Protein AF-A0A843GHN7-F1 (afdb_monomer)

Solvent-accessible surface area (backbone atoms only — not comparable to full-atom values): 12010 Å² total; per-residue (Å²): 126,69,76,67,62,52,58,60,50,52,50,50,56,55,48,42,58,55,47,50,51,49,44,50,30,51,51,24,40,49,37,49,59,50,40,34,52,56,44,19,70,74,68,78,46,82,71,65,66,88,47,72,68,47,43,54,51,50,52,50,34,40,50,20,48,19,50,47,21,38,49,50,21,54,49,35,37,54,43,19,52,62,68,41,63,80,36,68,49,30,48,51,25,52,51,50,43,53,56,49,31,59,76,47,76,68,53,80,87,64,82,72,54,71,64,64,52,45,58,54,47,55,61,50,45,56,54,51,50,53,49,42,53,52,29,45,55,50,19,51,53,49,46,66,72,67,67,44,74,42,60,49,54,20,50,53,50,32,41,53,50,23,48,53,54,12,52,56,47,10,52,53,42,30,48,43,48,37,56,51,43,27,56,50,38,53,54,50,49,52,52,50,53,52,51,50,51,50,52,50,53,50,53,52,51,54,51,51,52,54,50,52,53,51,52,51,52,53,50,52,52,51,55,52,56,51,56,56,60,77,75,106

Sequence (232 aa):
MIYNKERGKKTREFISNTKNAIAVFILSAIAMFLVPLLGSYATGTSQFPTTVAEWILYFTCAIAVSICSLMIYLALHNQGKLNVKDEEEYLRAKELHLKNFERMNGKELIPVDPFKWEKKQKTMKGIFQTLGIFFGLLGFGLGVLCWNNSQFISSTFSIVLSIGFGLVHMGDVERMFTEGWLEWEMYVDKKLNEEEKRKQAEIELLKQESVNNTLNAKKLENDINNSIKEVN

Secondary structure (DSSP, 8-state):
-THHHHHHHHHHHHHHHHHHHHHHHHHHHHHHHHHHHHHHHHHSS--S--SHHHHHHHHHHHHHHHHHHHHHHHHHHHHHHHHHTT-HHHHHHHHHHHHHHHHTTT----SS-HHHHHHHHHHHHHHHHHHHHHHHHHHHHHHHHT--HHHHHHHHHHHHHHHHHHHHHHHHHHHIIIIIHHHHHHHHHHHHHHHHHHHHHHHHHHHHHHHHHHHHHHHHHHHHHHHHHHH-

Radius of gyration: 32.44 Å; Cα contacts (8 Å, |Δi|>4): 158; chains: 1; bounding box: 71×31×112 Å

Mean predicted aligned error: 11.48 Å

pLDDT: mean 75.55, std 13.32, range [32.16, 92.88]

Structure (mmCIF, N/CA/C/O backbone):
data_AF-A0A843GHN7-F1
#
_entry.id   AF-A0A843GHN7-F1
#
loop_
_atom_site.group_PDB
_atom_site.id
_atom_site.type_symbol
_atom_site.label_atom_id
_atom_site.label_alt_id
_atom_site.label_comp_id
_atom_site.label_asym_id
_atom_site.label_entity_id
_atom_site.label_seq_id
_atom_site.pdbx_PDB_ins_code
_atom_site.Cartn_x
_atom_site.Cartn_y
_atom_site.Cartn_z
_atom_site.occupancy
_atom_site.B_iso_or_equiv
_atom_site.auth_seq_id
_atom_site.auth_comp_id
_atom_site.auth_asym_id
_atom_site.auth_atom_id
_atom_site.pdbx_PDB_model_num
ATOM 1 N N . MET A 1 1 ? -2.469 -8.170 27.675 1.00 37.66 1 MET A N 1
ATOM 2 C CA . MET A 1 1 ? -1.448 -8.839 26.826 1.00 37.66 1 MET A CA 1
ATOM 3 C C . MET A 1 1 ? -1.848 -9.042 25.354 1.00 37.66 1 MET A C 1
ATOM 5 O O . MET A 1 1 ? -0.977 -9.356 24.557 1.00 37.66 1 MET A O 1
ATOM 9 N N . ILE A 1 2 ? -3.108 -8.816 24.949 1.00 37.72 2 ILE A N 1
ATOM 10 C CA . ILE A 1 2 ? -3.565 -8.975 23.547 1.00 37.72 2 ILE A CA 1
ATOM 11 C C . ILE A 1 2 ? -3.102 -7.806 22.644 1.00 37.72 2 ILE A C 1
ATOM 13 O O . ILE A 1 2 ? -2.785 -8.005 21.476 1.00 37.72 2 ILE A O 1
ATOM 17 N N . TYR A 1 3 ? -2.908 -6.617 23.224 1.00 34.06 3 TYR A N 1
ATOM 18 C CA . TYR A 1 3 ? -2.532 -5.383 22.513 1.00 34.06 3 TYR A CA 1
ATOM 19 C C . TYR A 1 3 ? -1.139 -5.398 21.845 1.00 34.06 3 TYR A C 1
ATOM 21 O O . TYR A 1 3 ? -0.893 -4.653 20.899 1.00 34.06 3 TYR A O 1
ATOM 29 N N . ASN A 1 4 ? -0.214 -6.253 22.303 1.00 34.72 4 ASN A N 1
ATOM 30 C CA . ASN A 1 4 ? 1.127 -6.361 21.706 1.00 34.72 4 ASN A CA 1
ATOM 31 C C . ASN A 1 4 ? 1.180 -7.326 20.511 1.00 34.72 4 ASN A C 1
ATOM 33 O O . ASN A 1 4 ? 2.097 -7.240 19.696 1.00 34.72 4 ASN A O 1
ATOM 37 N N . LYS A 1 5 ? 0.184 -8.211 20.360 1.00 36.03 5 LYS A N 1
ATOM 38 C CA . LYS A 1 5 ? 0.122 -9.172 19.248 1.00 36.03 5 LYS A CA 1
ATOM 39 C C . LYS A 1 5 ? -0.381 -8.517 17.950 1.00 36.03 5 LYS A C 1
ATOM 41 O O . LYS A 1 5 ? -0.011 -8.954 16.865 1.00 36.03 5 LYS A O 1
ATOM 46 N N . GLU A 1 6 ? -1.143 -7.425 18.053 1.00 42.22 6 GLU A N 1
ATOM 47 C CA . GLU A 1 6 ? -1.715 -6.700 16.904 1.00 42.22 6 GLU A CA 1
ATOM 48 C C . GLU A 1 6 ? -0.774 -5.643 16.303 1.00 42.22 6 GLU A C 1
ATOM 50 O O . GLU A 1 6 ? -0.751 -5.474 15.081 1.00 42.22 6 GLU A O 1
ATOM 55 N N . ARG A 1 7 ? 0.119 -5.022 17.096 1.00 37.31 7 ARG A N 1
ATOM 56 C CA . ARG A 1 7 ? 1.208 -4.183 16.541 1.00 37.31 7 ARG A CA 1
ATOM 57 C C . ARG A 1 7 ? 2.125 -4.965 15.593 1.00 37.31 7 ARG A C 1
ATOM 59 O O . ARG A 1 7 ? 2.638 -4.386 14.641 1.00 37.31 7 ARG A O 1
ATOM 66 N N . GLY A 1 8 ? 2.294 -6.270 15.824 1.00 32.16 8 GLY A N 1
ATOM 67 C CA . GLY A 1 8 ? 3.072 -7.161 14.958 1.00 32.16 8 GLY A CA 1
ATOM 68 C C . GLY A 1 8 ? 2.394 -7.514 13.627 1.00 32.16 8 GLY A C 1
ATOM 69 O O . GLY A 1 8 ? 3.085 -7.889 12.683 1.00 32.16 8 GLY A O 1
ATOM 70 N N . LYS A 1 9 ? 1.063 -7.378 13.515 1.00 40.16 9 LYS A N 1
ATOM 71 C CA . LYS A 1 9 ? 0.342 -7.497 12.231 1.00 40.16 9 LYS A CA 1
ATOM 72 C C . LYS A 1 9 ? 0.432 -6.200 11.418 1.00 40.16 9 LYS A C 1
ATOM 74 O O . LYS A 1 9 ? 0.706 -6.255 10.224 1.00 40.16 9 LYS A O 1
ATOM 79 N N . LYS A 1 10 ? 0.350 -5.047 12.094 1.00 40.25 10 LYS A N 1
ATOM 80 C CA . LYS A 1 10 ? 0.468 -3.687 11.528 1.00 40.25 10 LYS A CA 1
ATOM 81 C C . LYS A 1 10 ? 1.799 -3.447 10.795 1.00 40.25 10 LYS A C 1
ATOM 83 O O . LYS A 1 10 ? 1.835 -2.775 9.769 1.00 40.25 10 LYS A O 1
ATOM 88 N N . THR A 1 11 ? 2.899 -4.038 11.268 1.00 38.12 11 THR A N 1
ATOM 89 C CA . THR A 1 11 ? 4.177 -4.042 10.538 1.00 38.12 11 THR A CA 1
ATOM 90 C C . T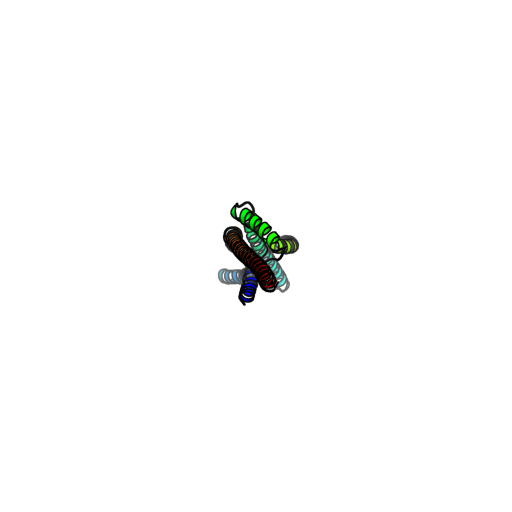HR A 1 11 ? 4.213 -5.055 9.397 1.00 38.12 11 THR A C 1
ATOM 92 O O . THR A 1 11 ? 4.870 -4.776 8.404 1.00 38.12 11 THR A O 1
ATOM 95 N N . ARG A 1 12 ? 3.506 -6.192 9.465 1.00 38.53 12 ARG A N 1
ATOM 96 C CA . ARG A 1 12 ? 3.536 -7.226 8.410 1.00 38.53 12 ARG A CA 1
ATOM 97 C C . ARG A 1 12 ? 2.863 -6.792 7.107 1.00 38.53 12 ARG A C 1
ATOM 99 O O . ARG A 1 12 ? 3.447 -7.035 6.057 1.00 38.53 12 ARG A O 1
ATOM 106 N N . GLU A 1 13 ? 1.716 -6.117 7.154 1.00 45.47 13 GLU A N 1
ATOM 107 C CA . GLU A 1 13 ? 1.035 -5.602 5.947 1.00 45.47 13 GLU A CA 1
ATOM 108 C C . GLU A 1 13 ? 1.753 -4.383 5.341 1.00 45.47 13 GLU A C 1
ATOM 110 O O . GLU A 1 13 ? 1.931 -4.292 4.130 1.00 45.47 13 GLU A O 1
ATOM 115 N N . PHE A 1 14 ? 2.289 -3.480 6.170 1.00 41.22 14 PHE A N 1
ATOM 116 C CA . PHE A 1 14 ? 3.105 -2.350 5.699 1.00 41.22 14 PHE A CA 1
ATOM 117 C C . PHE A 1 14 ? 4.431 -2.803 5.065 1.00 41.22 14 PHE A C 1
ATOM 119 O O . PHE A 1 14 ? 4.865 -2.291 4.027 1.00 41.22 14 PHE A O 1
ATOM 126 N N . ILE A 1 15 ? 5.065 -3.800 5.682 1.00 46.56 15 ILE A N 1
ATOM 127 C CA . ILE A 1 15 ? 6.216 -4.477 5.103 1.00 46.56 15 ILE A CA 1
ATOM 128 C C . ILE A 1 15 ? 5.790 -5.198 3.814 1.00 46.56 15 ILE A C 1
ATOM 130 O O . ILE A 1 15 ? 6.577 -5.197 2.883 1.00 46.56 15 ILE A O 1
ATOM 134 N N . SER A 1 16 ? 4.570 -5.738 3.706 1.00 56.56 16 SER A N 1
ATOM 135 C CA . SER A 1 16 ? 4.057 -6.382 2.485 1.00 56.56 16 SER A CA 1
ATOM 136 C C . SER A 1 16 ? 3.963 -5.408 1.308 1.00 56.56 16 SER A C 1
ATOM 138 O O . SER A 1 16 ? 4.595 -5.649 0.289 1.00 56.56 16 SER A O 1
ATOM 140 N N . ASN A 1 17 ? 3.314 -4.248 1.447 1.00 58.78 17 ASN A N 1
ATOM 141 C CA . ASN A 1 17 ? 3.168 -3.310 0.318 1.00 58.78 17 ASN A CA 1
ATOM 142 C C . ASN A 1 17 ? 4.501 -2.697 -0.131 1.00 58.78 17 ASN A C 1
ATOM 144 O O . ASN A 1 17 ? 4.746 -2.540 -1.327 1.00 58.78 17 ASN A O 1
ATOM 148 N N . THR A 1 18 ? 5.397 -2.414 0.819 1.00 65.12 18 THR A N 1
ATOM 149 C CA . THR A 1 18 ? 6.757 -1.951 0.504 1.00 65.12 18 THR A CA 1
ATOM 150 C C . THR A 1 18 ? 7.587 -3.080 -0.116 1.00 65.12 18 THR A C 1
ATOM 152 O O . THR A 1 18 ? 8.311 -2.840 -1.076 1.00 65.12 18 THR A O 1
ATOM 155 N N . LYS A 1 19 ? 7.444 -4.325 0.365 1.00 71.38 19 LYS A N 1
ATOM 156 C CA . LYS A 1 19 ? 8.071 -5.513 -0.236 1.00 71.38 19 LYS A CA 1
ATOM 157 C C . LYS A 1 19 ? 7.56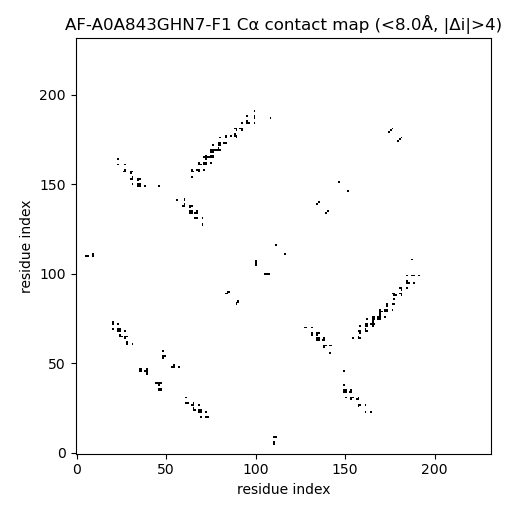2 -5.777 -1.644 1.00 71.38 19 LYS A C 1
ATOM 159 O O . LYS A 1 19 ? 8.378 -6.124 -2.478 1.00 71.38 19 LYS A O 1
ATOM 164 N N . ASN A 1 20 ? 6.273 -5.594 -1.915 1.00 72.88 20 ASN A N 1
ATOM 165 C CA . ASN A 1 20 ? 5.679 -5.837 -3.229 1.00 72.88 20 ASN A CA 1
ATOM 166 C C . ASN A 1 20 ? 6.151 -4.782 -4.234 1.00 72.88 20 ASN A C 1
ATOM 168 O O . ASN A 1 20 ? 6.589 -5.131 -5.322 1.00 72.88 20 ASN A O 1
ATOM 172 N N . ALA A 1 21 ? 6.196 -3.508 -3.831 1.00 72.25 21 ALA A N 1
ATOM 173 C CA . ALA A 1 21 ? 6.798 -2.442 -4.630 1.00 72.25 21 ALA A CA 1
ATOM 174 C C . ALA A 1 21 ? 8.295 -2.694 -4.910 1.00 72.25 21 ALA A C 1
ATOM 176 O O . ALA A 1 21 ? 8.747 -2.585 -6.049 1.00 72.25 21 ALA A O 1
ATOM 177 N N . ILE A 1 22 ? 9.063 -3.085 -3.886 1.00 79.06 22 ILE A N 1
ATOM 178 C CA . ILE A 1 22 ? 10.479 -3.456 -4.033 1.00 79.06 22 ILE A CA 1
ATOM 179 C C . ILE A 1 22 ? 10.628 -4.696 -4.924 1.00 79.06 22 ILE A C 1
ATOM 181 O O . ILE A 1 22 ? 11.522 -4.734 -5.761 1.00 79.06 22 ILE A O 1
ATOM 185 N N . ALA A 1 23 ? 9.753 -5.692 -4.787 1.00 77.94 23 ALA A N 1
ATOM 186 C CA . ALA A 1 23 ? 9.772 -6.907 -5.589 1.00 77.94 23 ALA A CA 1
ATOM 187 C C . ALA A 1 23 ? 9.485 -6.601 -7.058 1.00 77.94 23 ALA A C 1
ATOM 189 O O . ALA A 1 23 ? 10.223 -7.078 -7.908 1.00 77.94 23 ALA A O 1
ATOM 190 N N . VAL A 1 24 ? 8.493 -5.759 -7.363 1.00 79.19 24 VAL A N 1
ATOM 191 C CA . VAL A 1 24 ? 8.212 -5.308 -8.736 1.00 79.19 24 VAL A CA 1
ATOM 192 C C . VAL A 1 24 ? 9.409 -4.557 -9.312 1.00 79.19 24 VAL A C 1
ATOM 194 O O . VAL A 1 24 ? 9.794 -4.821 -10.448 1.00 79.19 24 VAL A O 1
ATOM 197 N N . PHE A 1 25 ? 10.055 -3.685 -8.533 1.00 80.06 25 PHE A N 1
ATOM 198 C CA . PHE A 1 25 ? 11.265 -2.990 -8.974 1.00 80.06 25 PHE A CA 1
ATOM 199 C C . PHE A 1 25 ? 12.422 -3.962 -9.259 1.00 80.06 25 PHE A C 1
ATOM 201 O O . PHE A 1 25 ? 13.035 -3.895 -10.321 1.00 80.06 25 PHE A O 1
ATOM 208 N N . ILE A 1 26 ? 12.695 -4.899 -8.345 1.00 82.69 26 ILE A N 1
ATOM 209 C CA . ILE A 1 26 ? 13.757 -5.903 -8.500 1.00 82.69 26 ILE A CA 1
ATOM 210 C C . ILE A 1 26 ? 13.456 -6.835 -9.678 1.00 82.69 26 ILE A C 1
ATOM 212 O O . ILE A 1 26 ? 14.344 -7.093 -10.481 1.00 82.69 26 ILE A O 1
ATOM 216 N N . LEU A 1 27 ? 12.219 -7.313 -9.819 1.00 82.88 27 LEU A N 1
ATOM 217 C CA . LEU A 1 27 ? 11.794 -8.168 -10.931 1.00 82.88 27 LEU A CA 1
ATOM 218 C C . LEU A 1 27 ? 11.902 -7.438 -12.270 1.00 82.88 27 LEU A C 1
ATOM 220 O O . LEU A 1 27 ? 12.377 -8.023 -13.238 1.00 82.88 27 LEU A O 1
ATOM 224 N N . SER A 1 28 ? 11.529 -6.157 -12.310 1.00 79.31 28 SER A N 1
ATOM 225 C CA . SER A 1 28 ? 11.685 -5.306 -13.494 1.00 79.31 28 SER A CA 1
ATOM 226 C C . SER A 1 28 ? 13.156 -5.135 -13.864 1.00 79.31 28 SER A C 1
ATOM 228 O O . SER A 1 28 ? 13.519 -5.303 -15.027 1.00 79.31 28 SER A O 1
ATOM 230 N N . ALA A 1 29 ? 14.018 -4.876 -12.876 1.00 81.19 29 ALA A N 1
ATOM 231 C CA . ALA A 1 29 ? 15.454 -4.770 -13.090 1.00 81.19 29 ALA A CA 1
ATOM 232 C C . ALA A 1 29 ? 16.030 -6.099 -13.604 1.00 81.19 29 ALA A C 1
ATOM 234 O O . ALA A 1 29 ? 16.706 -6.119 -14.627 1.00 81.19 29 ALA A O 1
ATOM 235 N N . ILE A 1 30 ? 15.701 -7.223 -12.960 1.00 83.19 30 ILE A N 1
ATOM 236 C CA . ILE A 1 30 ? 16.133 -8.565 -13.374 1.00 83.19 30 ILE A CA 1
ATOM 237 C C . ILE A 1 30 ? 15.679 -8.874 -14.806 1.00 83.19 30 ILE A C 1
ATOM 239 O O . ILE A 1 30 ? 16.486 -9.351 -15.603 1.00 83.19 30 ILE A O 1
ATOM 243 N N . ALA A 1 31 ? 14.426 -8.575 -15.160 1.00 78.88 31 ALA A N 1
ATOM 244 C CA . ALA A 1 31 ? 13.904 -8.784 -16.509 1.00 78.88 31 ALA A CA 1
ATOM 245 C C . ALA A 1 31 ? 14.705 -8.000 -17.561 1.00 78.88 31 ALA A C 1
ATOM 247 O O . ALA A 1 31 ? 15.013 -8.540 -18.623 1.00 78.88 31 ALA A O 1
ATOM 248 N N . MET A 1 32 ? 15.115 -6.769 -17.240 1.00 78.31 32 MET A N 1
ATOM 249 C CA . MET A 1 32 ? 15.937 -5.944 -18.128 1.00 78.31 32 MET A CA 1
ATOM 250 C C . MET A 1 32 ? 17.336 -6.522 -18.373 1.00 78.31 32 MET A C 1
ATOM 252 O O . MET A 1 32 ? 17.862 -6.327 -19.466 1.00 78.31 32 MET A O 1
ATOM 256 N N . PHE A 1 33 ? 17.920 -7.254 -17.415 1.00 79.19 33 PHE A N 1
ATOM 257 C CA . PHE A 1 33 ? 19.230 -7.906 -17.577 1.00 79.19 33 PHE A CA 1
ATOM 258 C C . PHE A 1 33 ? 19.144 -9.314 -18.186 1.00 79.19 33 PHE A C 1
ATOM 260 O O . PHE A 1 33 ? 20.011 -9.697 -18.970 1.00 79.19 33 PHE A O 1
ATOM 267 N N . LEU A 1 34 ? 18.112 -10.097 -17.851 1.00 77.88 34 LEU A N 1
ATOM 268 C CA . LEU A 1 34 ? 17.993 -11.496 -18.282 1.00 77.88 34 LEU A CA 1
ATOM 269 C C . LEU A 1 34 ? 17.484 -11.658 -19.716 1.00 77.88 34 LEU A C 1
ATOM 271 O O . LEU A 1 34 ? 17.931 -12.556 -20.428 1.00 77.88 34 LEU A O 1
ATOM 275 N N . VAL A 1 35 ? 16.553 -10.815 -20.160 1.00 72.81 35 VAL A N 1
ATOM 276 C CA . VAL A 1 35 ? 15.946 -10.967 -21.491 1.00 72.81 35 VAL A CA 1
ATOM 277 C C . VAL A 1 35 ? 16.949 -10.676 -22.628 1.00 72.81 35 VAL A C 1
ATOM 279 O O . VAL A 1 35 ? 16.992 -11.466 -23.573 1.00 72.81 35 VAL A O 1
ATOM 282 N N . PRO A 1 36 ? 17.847 -9.670 -22.542 1.00 70.81 36 PRO A N 1
ATOM 283 C CA . PRO A 1 36 ? 18.948 -9.496 -23.504 1.00 70.81 36 PRO A CA 1
ATOM 284 C C . PRO A 1 36 ? 19.954 -10.648 -23.535 1.00 70.81 36 PRO A C 1
ATOM 286 O O . PRO A 1 36 ? 20.537 -10.944 -24.581 1.00 70.81 36 PRO A O 1
ATOM 289 N N . LEU A 1 37 ? 20.119 -11.341 -22.407 1.00 72.50 37 LEU A N 1
ATOM 290 C CA . LEU A 1 37 ? 20.919 -12.560 -22.300 1.00 72.50 37 LEU A CA 1
ATOM 291 C C . LEU A 1 37 ? 20.324 -13.668 -23.182 1.00 72.50 37 LEU A C 1
ATOM 293 O O . LEU A 1 37 ? 21.038 -14.243 -23.999 1.00 72.50 37 LEU A O 1
ATOM 297 N N . LEU A 1 38 ? 19.009 -13.898 -23.098 1.00 70.94 38 LEU A N 1
ATOM 298 C CA . LEU A 1 38 ? 18.293 -14.863 -23.946 1.00 70.94 38 LEU A CA 1
ATOM 299 C C . LEU A 1 38 ? 18.332 -14.477 -25.434 1.00 70.94 38 LEU A C 1
ATOM 301 O O . LEU A 1 38 ? 18.533 -15.340 -26.287 1.00 70.94 38 LEU A O 1
ATOM 305 N N . GLY A 1 39 ? 18.201 -13.183 -25.745 1.00 64.88 39 GLY A N 1
ATOM 306 C CA . GLY A 1 39 ? 18.329 -12.668 -27.111 1.00 64.88 39 GLY A CA 1
ATOM 307 C C . GLY A 1 39 ? 19.719 -12.902 -27.713 1.00 64.88 39 GLY A C 1
ATOM 308 O O . GLY A 1 39 ? 19.825 -13.293 -28.874 1.00 64.88 39 GLY A O 1
ATOM 309 N N . SER A 1 40 ? 20.776 -12.753 -26.909 1.00 68.38 40 SER A N 1
ATOM 310 C CA . SER A 1 40 ? 22.164 -12.991 -27.336 1.00 68.38 40 SER A CA 1
ATOM 311 C C . SER A 1 40 ? 22.429 -14.459 -27.696 1.00 68.38 40 SER A C 1
ATOM 313 O O . SER A 1 40 ? 23.142 -14.733 -28.660 1.00 68.38 40 SER A O 1
ATOM 315 N N . TYR A 1 41 ? 21.816 -15.411 -26.979 1.00 67.69 41 TYR A N 1
ATOM 316 C CA . TYR A 1 41 ? 21.879 -16.835 -27.343 1.00 67.69 41 TYR A CA 1
ATOM 317 C C . TYR A 1 41 ? 21.167 -17.129 -28.670 1.00 67.69 41 TYR A C 1
ATOM 319 O O . TYR A 1 41 ? 21.634 -17.968 -29.437 1.00 67.69 41 TYR A O 1
ATOM 327 N N . ALA A 1 42 ? 20.056 -16.444 -28.953 1.00 66.62 42 ALA A N 1
ATOM 328 C CA . ALA A 1 42 ? 19.263 -16.671 -30.159 1.00 66.62 42 ALA A CA 1
ATOM 329 C C . ALA A 1 42 ? 19.894 -16.066 -31.427 1.00 66.62 42 ALA A C 1
ATOM 331 O O . ALA A 1 42 ? 19.757 -16.644 -32.503 1.00 66.62 42 ALA A O 1
ATOM 332 N N . THR A 1 43 ? 20.578 -14.919 -31.323 1.00 68.19 43 THR A N 1
ATOM 333 C CA . THR A 1 43 ? 21.161 -14.225 -32.489 1.00 68.19 43 THR A CA 1
ATOM 334 C C . THR A 1 43 ? 22.640 -14.526 -32.728 1.00 68.19 43 THR A C 1
ATOM 336 O O . THR A 1 43 ? 23.172 -14.122 -33.758 1.00 68.19 43 THR A O 1
ATOM 339 N N . GLY A 1 44 ? 23.326 -15.204 -31.799 1.00 64.31 44 GLY A N 1
ATOM 340 C CA . GLY A 1 44 ? 24.759 -15.526 -31.908 1.00 64.31 44 GLY A CA 1
ATOM 341 C C . GLY A 1 44 ? 25.694 -14.311 -31.817 1.00 64.31 44 GLY A C 1
ATOM 342 O O . GLY A 1 44 ? 26.911 -14.449 -31.910 1.00 64.31 44 GLY A O 1
ATOM 343 N N . THR A 1 45 ? 25.135 -13.120 -31.612 1.00 70.19 45 THR A N 1
ATOM 344 C CA . THR A 1 45 ? 25.838 -11.852 -31.423 1.00 70.19 45 THR A CA 1
ATOM 345 C C . THR A 1 45 ? 25.593 -11.359 -30.004 1.00 70.19 45 THR A C 1
ATOM 347 O O . THR A 1 45 ? 24.462 -11.384 -29.516 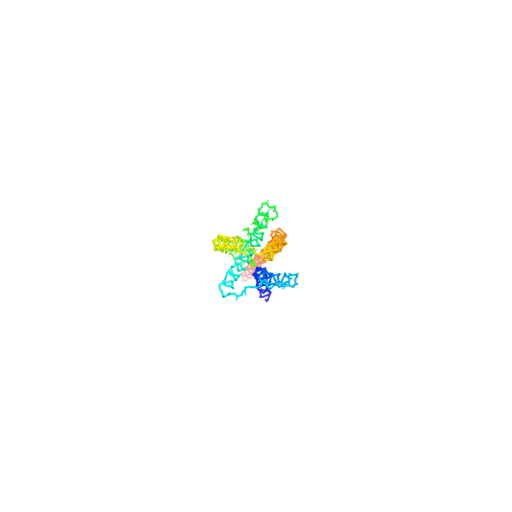1.00 70.19 45 THR A O 1
ATOM 350 N N . SER A 1 46 ? 26.655 -10.917 -29.320 1.00 66.62 46 SER A N 1
ATOM 351 C CA . SER A 1 46 ? 26.518 -10.332 -27.985 1.00 66.62 46 SER A CA 1
ATOM 352 C C . SER A 1 46 ? 25.667 -9.071 -28.080 1.00 66.62 46 SER A C 1
ATOM 354 O O . SER A 1 46 ? 26.065 -8.105 -28.727 1.00 66.62 46 SER A O 1
ATOM 356 N N . GLN A 1 47 ? 24.506 -9.074 -27.428 1.00 70.38 47 GLN A N 1
ATOM 357 C CA . GLN A 1 47 ? 23.658 -7.885 -27.323 1.00 70.38 47 GLN A CA 1
ATOM 358 C C . GLN A 1 47 ? 24.020 -7.013 -26.115 1.00 70.38 47 GLN A C 1
ATOM 360 O O . GLN A 1 47 ? 23.290 -6.075 -25.786 1.00 70.38 47 GLN A O 1
ATOM 365 N N . PHE A 1 48 ? 25.134 -7.326 -25.447 1.00 75.56 48 PHE A N 1
ATOM 366 C CA . PHE A 1 48 ? 25.632 -6.546 -24.327 1.00 75.56 48 PHE A CA 1
ATOM 367 C C . PHE A 1 48 ? 26.449 -5.338 -24.779 1.00 75.56 48 PHE A C 1
ATOM 369 O O . PHE A 1 48 ? 27.169 -5.422 -25.777 1.00 75.56 48 PHE A O 1
ATOM 376 N N . PRO A 1 49 ? 26.394 -4.246 -23.997 1.00 79.38 49 PRO A N 1
ATOM 377 C CA . PRO A 1 49 ? 27.304 -3.124 -24.142 1.00 79.38 49 PRO A CA 1
ATOM 378 C C . PRO A 1 49 ? 28.768 -3.575 -24.164 1.00 79.38 49 PRO A C 1
ATOM 380 O O . PRO A 1 49 ? 29.211 -4.359 -23.321 1.00 79.38 49 PRO A O 1
ATOM 383 N N . THR A 1 50 ? 29.529 -3.044 -25.112 1.00 83.75 50 THR A N 1
ATOM 384 C CA . THR A 1 50 ? 30.967 -3.302 -25.255 1.00 83.75 50 THR A CA 1
ATOM 385 C C . THR A 1 50 ? 31.807 -2.157 -24.701 1.00 83.75 50 THR A C 1
ATOM 387 O O . THR A 1 50 ? 32.933 -2.375 -24.255 1.00 83.75 50 THR A O 1
ATOM 390 N N . THR A 1 51 ? 31.251 -0.943 -24.666 1.00 86.31 51 THR A N 1
ATOM 391 C CA . THR A 1 51 ? 31.938 0.254 -24.168 1.00 86.31 51 THR A CA 1
ATOM 392 C C . THR A 1 51 ? 31.372 0.739 -22.832 1.00 86.31 51 THR A C 1
ATOM 394 O O . THR A 1 51 ? 30.214 0.499 -22.492 1.00 86.31 51 THR A O 1
ATOM 397 N N . VAL A 1 52 ? 32.184 1.472 -22.059 1.00 85.69 52 VAL A N 1
ATOM 398 C CA . VAL A 1 52 ? 31.754 2.067 -20.777 1.00 85.69 52 VAL A CA 1
ATOM 399 C C . VAL A 1 52 ? 30.562 3.013 -20.971 1.00 85.69 52 VAL A C 1
ATOM 401 O O . VAL A 1 52 ? 29.638 3.015 -20.162 1.00 85.69 52 VAL A O 1
ATOM 404 N N . ALA A 1 53 ? 30.549 3.782 -22.063 1.00 80.06 53 ALA A N 1
ATOM 405 C CA . ALA A 1 53 ? 29.452 4.693 -22.385 1.00 80.06 53 ALA A CA 1
ATOM 406 C C . ALA A 1 53 ? 28.138 3.941 -22.667 1.00 80.06 53 ALA A C 1
ATOM 408 O O . ALA A 1 53 ? 27.086 4.332 -22.161 1.00 80.06 53 ALA A O 1
ATOM 409 N N . GLU A 1 54 ? 28.199 2.830 -23.406 1.00 77.94 54 GLU A N 1
ATOM 410 C CA . GLU A 1 54 ? 27.035 1.971 -23.654 1.00 77.94 54 GLU A CA 1
ATOM 411 C C . GLU A 1 54 ? 26.518 1.328 -22.362 1.00 77.94 54 GLU A C 1
ATOM 413 O O . GLU A 1 54 ? 25.307 1.233 -22.175 1.00 77.94 54 GLU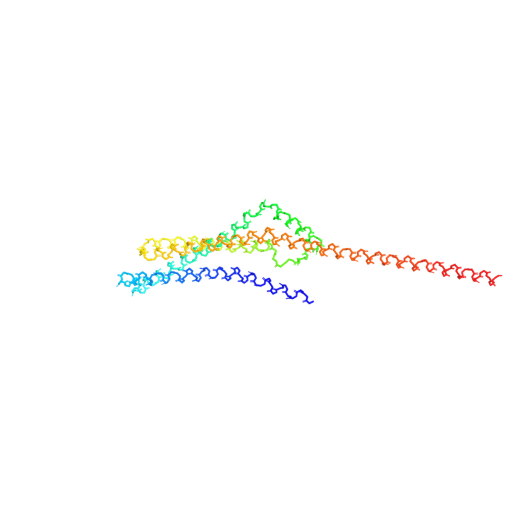 A O 1
ATOM 418 N N . TRP A 1 55 ? 27.406 0.940 -21.438 1.00 84.12 55 TRP A N 1
ATOM 419 C CA . TRP A 1 55 ? 27.000 0.430 -20.124 1.00 84.12 55 TRP A CA 1
ATOM 420 C C . TRP A 1 55 ? 26.247 1.485 -19.316 1.00 84.12 55 TRP A C 1
ATOM 422 O O . TRP A 1 55 ? 25.196 1.186 -18.751 1.00 84.12 55 TRP A O 1
ATOM 432 N N . ILE A 1 56 ? 26.742 2.725 -19.288 1.00 82.00 56 ILE A N 1
ATOM 433 C CA . ILE A 1 56 ? 26.079 3.832 -18.584 1.00 82.00 56 ILE A CA 1
ATOM 434 C C . ILE A 1 56 ? 24.680 4.079 -19.164 1.00 82.00 56 ILE A C 1
ATOM 436 O O . ILE A 1 56 ? 23.712 4.190 -18.407 1.00 82.00 56 ILE A O 1
ATOM 440 N N . LEU A 1 57 ? 24.553 4.119 -20.493 1.00 79.31 57 LEU A N 1
ATOM 441 C CA . LEU A 1 57 ? 23.260 4.276 -21.167 1.00 79.31 57 LEU A CA 1
ATOM 442 C C . LEU A 1 57 ? 22.321 3.105 -20.864 1.00 79.31 57 LEU A C 1
ATOM 444 O O . LEU A 1 57 ? 21.165 3.321 -20.506 1.00 79.31 57 LEU A O 1
ATOM 448 N N . TYR A 1 58 ? 22.830 1.877 -20.922 1.00 80.25 58 TYR A N 1
ATOM 449 C CA . TYR A 1 58 ? 22.064 0.670 -20.638 1.00 80.25 58 TYR A CA 1
ATOM 450 C C . TYR A 1 58 ? 21.518 0.648 -19.203 1.00 80.25 58 TYR A C 1
ATOM 452 O O . TYR A 1 58 ? 20.320 0.435 -19.006 1.00 80.25 58 TYR A O 1
ATOM 460 N N . PHE A 1 59 ? 22.352 0.948 -18.201 1.00 83.12 59 PHE A N 1
ATOM 461 C CA . PHE A 1 59 ? 21.906 1.063 -16.810 1.00 83.12 59 PHE A CA 1
ATOM 462 C C . PHE A 1 59 ? 20.879 2.179 -16.629 1.00 83.12 59 PHE A C 1
ATOM 464 O O . PHE A 1 59 ? 19.881 1.987 -15.936 1.00 83.12 59 PHE A O 1
ATOM 471 N N . THR A 1 60 ? 21.090 3.328 -17.273 1.00 81.44 60 THR A N 1
ATOM 472 C CA . THR A 1 60 ? 20.163 4.464 -17.189 1.00 81.44 60 THR A CA 1
ATOM 473 C C . THR A 1 60 ? 18.790 4.092 -17.751 1.00 81.44 60 THR A C 1
ATOM 475 O O . THR A 1 60 ? 17.778 4.328 -17.090 1.00 81.44 60 THR A O 1
ATOM 478 N N . CYS A 1 61 ? 18.742 3.433 -18.913 1.00 78.88 61 CYS A N 1
ATOM 479 C CA . CYS A 1 61 ? 17.502 2.931 -19.505 1.00 78.88 61 CYS A CA 1
ATOM 480 C C . CYS A 1 61 ? 16.836 1.861 -18.626 1.00 78.88 61 CYS A C 1
ATOM 482 O O . CYS A 1 61 ? 15.635 1.938 -18.378 1.00 78.88 61 CYS A O 1
ATOM 484 N N . ALA A 1 62 ? 17.596 0.897 -18.095 1.00 80.81 62 ALA A N 1
ATOM 485 C CA . ALA A 1 62 ? 17.061 -0.150 -17.223 1.00 80.81 62 ALA A CA 1
ATOM 486 C C . ALA A 1 62 ? 16.455 0.416 -15.928 1.00 80.81 62 ALA A C 1
ATOM 488 O O . ALA A 1 62 ? 15.368 0.001 -15.515 1.00 80.81 62 ALA A O 1
ATOM 489 N N . ILE A 1 63 ? 17.122 1.393 -15.309 1.00 83.06 63 ILE A N 1
ATOM 490 C CA . ILE A 1 63 ? 16.615 2.099 -14.127 1.00 83.06 63 ILE A CA 1
ATOM 491 C C . ILE A 1 63 ? 15.350 2.875 -14.484 1.00 83.06 63 ILE A C 1
ATOM 493 O O . ILE A 1 63 ? 14.355 2.764 -13.771 1.00 83.06 63 ILE A O 1
ATOM 497 N N . ALA A 1 64 ? 15.355 3.616 -15.593 1.00 82.06 64 ALA A N 1
ATOM 498 C CA . ALA A 1 64 ? 14.202 4.404 -16.006 1.00 82.06 64 ALA A CA 1
ATOM 499 C C . ALA A 1 64 ? 12.970 3.523 -16.266 1.00 82.06 64 ALA A C 1
ATOM 501 O O . ALA A 1 64 ? 11.907 3.789 -15.709 1.00 82.06 64 ALA A O 1
ATOM 502 N N . VAL A 1 65 ? 13.126 2.423 -17.012 1.00 82.19 65 VAL A N 1
ATOM 503 C CA . VAL A 1 65 ? 12.049 1.448 -17.252 1.00 82.19 65 VAL A CA 1
ATOM 504 C C . VAL A 1 65 ? 11.563 0.833 -15.941 1.00 82.19 65 VAL A C 1
ATOM 506 O O . VAL A 1 65 ? 10.360 0.753 -15.720 1.00 82.19 65 VAL A O 1
ATOM 509 N N . SER A 1 66 ? 12.467 0.461 -15.032 1.00 83.56 66 SER A N 1
ATOM 510 C CA . SER A 1 66 ? 12.090 -0.109 -13.729 1.00 83.56 66 SER A CA 1
ATOM 511 C C . SER A 1 66 ? 11.311 0.884 -12.860 1.00 83.56 66 SER A C 1
ATOM 513 O O . SER A 1 66 ? 10.373 0.498 -12.162 1.00 83.56 66 SER A O 1
ATOM 515 N N . ILE A 1 67 ? 11.659 2.172 -12.918 1.00 82.12 67 ILE A N 1
ATOM 516 C CA . ILE A 1 67 ? 10.921 3.237 -12.232 1.00 82.12 67 ILE A CA 1
ATOM 517 C C . ILE A 1 67 ? 9.548 3.441 -12.877 1.00 82.12 67 ILE A C 1
ATOM 519 O O . ILE A 1 67 ? 8.557 3.523 -12.154 1.00 82.12 67 ILE A O 1
ATOM 523 N N . CYS A 1 68 ? 9.454 3.461 -14.209 1.00 82.25 68 CYS A N 1
ATOM 524 C CA . CYS A 1 68 ? 8.172 3.530 -14.912 1.00 82.25 68 CYS A CA 1
ATOM 525 C C . CYS A 1 68 ? 7.262 2.347 -14.542 1.00 82.25 68 CYS A C 1
ATOM 527 O O . CYS A 1 68 ? 6.108 2.555 -14.172 1.00 82.25 68 CYS A O 1
ATOM 529 N N . SER A 1 69 ? 7.795 1.127 -14.559 1.00 84.38 69 SER A N 1
ATOM 530 C CA . SER A 1 69 ? 7.128 -0.102 -14.119 1.00 84.38 69 SER A CA 1
ATOM 531 C C . SER A 1 69 ? 6.601 0.004 -12.682 1.00 84.38 69 SER A C 1
ATOM 533 O O . SER A 1 69 ? 5.414 -0.213 -12.426 1.00 84.38 69 SER A O 1
ATOM 535 N N . LEU A 1 70 ? 7.448 0.443 -11.746 1.00 83.69 70 LEU A N 1
ATOM 536 C CA . LEU A 1 70 ? 7.052 0.690 -10.358 1.00 83.69 70 LEU A CA 1
ATOM 537 C C . LEU A 1 70 ? 5.922 1.724 -10.257 1.00 83.69 70 LEU A C 1
ATOM 539 O O . LEU A 1 70 ? 4.999 1.569 -9.459 1.00 83.69 70 LEU A O 1
ATOM 543 N N . MET A 1 71 ? 5.977 2.785 -11.056 1.00 82.56 71 MET A N 1
ATOM 544 C CA . MET A 1 71 ? 4.953 3.823 -11.045 1.00 82.56 71 MET A CA 1
ATOM 545 C C . MET A 1 71 ? 3.615 3.359 -11.594 1.00 82.56 71 MET A C 1
ATOM 547 O O . MET A 1 71 ? 2.590 3.733 -11.031 1.00 82.56 71 MET A O 1
ATOM 551 N N . ILE A 1 72 ? 3.617 2.540 -12.645 1.00 84.81 72 ILE A N 1
ATOM 552 C CA . ILE A 1 72 ? 2.400 1.911 -13.167 1.00 84.81 72 ILE A CA 1
ATOM 553 C C . ILE A 1 72 ? 1.760 1.051 -12.075 1.00 84.81 72 ILE A C 1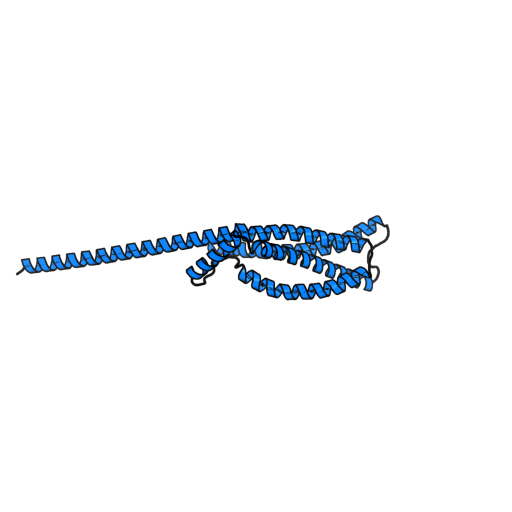
ATOM 555 O O . ILE A 1 72 ? 0.576 1.211 -11.783 1.00 84.81 72 ILE A O 1
ATOM 559 N N . TYR A 1 73 ? 2.556 0.213 -11.407 1.00 83.88 73 TYR A N 1
ATOM 560 C CA . TYR A 1 73 ? 2.091 -0.586 -10.274 1.00 83.88 73 TYR A CA 1
ATOM 561 C C . TYR A 1 73 ? 1.493 0.291 -9.158 1.00 83.88 73 TYR A C 1
ATOM 563 O O . TYR A 1 73 ? 0.378 0.043 -8.700 1.00 83.88 73 TYR A O 1
ATOM 571 N N . LEU A 1 74 ? 2.190 1.357 -8.745 1.00 82.19 74 LEU A N 1
ATOM 572 C CA . LEU A 1 74 ? 1.700 2.276 -7.711 1.00 82.19 74 LEU A CA 1
ATOM 573 C C . LEU A 1 74 ? 0.428 3.018 -8.140 1.00 82.19 74 LEU A C 1
ATOM 575 O O . LEU A 1 74 ? -0.420 3.313 -7.296 1.00 82.19 74 LEU A O 1
ATOM 579 N N . ALA A 1 75 ? 0.290 3.344 -9.426 1.00 83.06 75 ALA A N 1
ATOM 580 C CA . ALA A 1 75 ? -0.907 3.975 -9.964 1.00 83.06 75 ALA A CA 1
ATOM 581 C C . ALA A 1 75 ? -2.110 3.028 -9.874 1.00 83.06 75 ALA A C 1
ATOM 583 O O . ALA A 1 75 ? -3.129 3.427 -9.317 1.00 83.06 75 ALA A O 1
ATOM 584 N N . LEU A 1 76 ? -1.965 1.777 -10.321 1.00 83.88 76 LEU A N 1
ATOM 585 C CA . LEU A 1 76 ? -3.020 0.756 -10.265 1.00 83.88 76 LEU A CA 1
ATOM 586 C C . LEU A 1 76 ? -3.414 0.409 -8.826 1.00 83.88 76 LEU A C 1
ATOM 588 O O . LEU A 1 76 ? -4.590 0.429 -8.478 1.00 83.88 76 LEU A O 1
ATOM 592 N N . HIS A 1 77 ? -2.434 0.218 -7.945 1.00 81.69 77 HIS A N 1
ATOM 593 C CA . HIS A 1 77 ? -2.690 -0.001 -6.523 1.00 81.69 77 HIS A CA 1
ATOM 594 C C . HIS A 1 77 ? -3.500 1.148 -5.891 1.00 81.69 77 HIS A C 1
ATOM 596 O O . HIS A 1 77 ? -4.385 0.926 -5.068 1.00 81.69 77 HIS A O 1
ATOM 602 N N . ASN A 1 78 ? -3.225 2.398 -6.278 1.00 80.62 78 ASN A N 1
ATOM 603 C CA . ASN A 1 78 ? -3.993 3.547 -5.794 1.00 80.62 78 ASN A CA 1
ATOM 604 C C . ASN A 1 78 ? -5.350 3.702 -6.494 1.00 80.62 78 ASN A C 1
ATOM 606 O O . ASN A 1 78 ? -6.252 4.312 -5.919 1.00 80.62 78 ASN A O 1
ATOM 610 N N . GLN A 1 79 ? -5.494 3.174 -7.711 1.00 84.75 79 GLN A N 1
ATOM 611 C CA . GLN A 1 79 ? -6.748 3.169 -8.455 1.00 84.75 79 GLN A CA 1
ATOM 612 C C . GLN A 1 79 ? -7.801 2.303 -7.759 1.00 84.75 79 GLN A C 1
ATOM 614 O O . GLN A 1 79 ? -8.948 2.727 -7.682 1.00 84.75 79 GLN A O 1
ATOM 619 N N . GLY A 1 80 ? -7.411 1.174 -7.158 1.00 82.56 80 GLY A N 1
ATOM 620 C CA . GLY A 1 80 ? -8.343 0.315 -6.410 1.00 82.56 80 GLY A CA 1
ATOM 621 C C . GLY A 1 80 ? -9.080 1.068 -5.304 1.00 82.56 80 GLY A C 1
ATOM 622 O O . GLY A 1 80 ? -10.291 0.964 -5.157 1.00 82.56 80 GLY A O 1
ATOM 623 N N . LYS A 1 81 ? -8.387 1.967 -4.595 1.00 75.25 81 LYS A N 1
ATOM 624 C CA . LYS A 1 81 ? -9.046 2.823 -3.602 1.00 75.25 81 LYS A CA 1
ATOM 625 C C . LYS A 1 81 ? -10.038 3.816 -4.226 1.00 75.25 81 LYS A C 1
ATOM 627 O O . LYS A 1 81 ? -11.060 4.131 -3.624 1.00 75.25 81 LYS A O 1
ATOM 632 N N . LEU A 1 82 ? -9.709 4.372 -5.392 1.00 83.31 82 LEU A N 1
ATOM 633 C CA . LEU A 1 82 ? -10.604 5.306 -6.077 1.00 83.31 82 LEU A CA 1
ATOM 634 C C . LEU A 1 82 ? -11.882 4.610 -6.542 1.00 83.31 82 LEU A C 1
ATOM 636 O O . LEU A 1 82 ? -12.935 5.232 -6.479 1.00 83.31 82 LEU A O 1
ATOM 640 N N . ASN A 1 83 ? -11.788 3.342 -6.941 1.00 86.88 83 ASN A N 1
ATOM 641 C CA . ASN A 1 83 ? -12.937 2.554 -7.368 1.00 86.88 83 ASN A CA 1
ATOM 642 C C . ASN A 1 83 ? -13.942 2.323 -6.231 1.00 86.88 83 ASN A C 1
ATOM 644 O O . ASN A 1 83 ? -15.135 2.512 -6.429 1.00 86.88 83 ASN A O 1
ATOM 648 N N . VAL A 1 84 ? -13.462 2.014 -5.025 1.00 85.25 84 VAL A N 1
ATOM 649 C CA . VAL A 1 84 ? -14.333 1.718 -3.868 1.00 85.25 84 VAL A CA 1
ATOM 650 C C . VAL A 1 84 ? -14.850 2.959 -3.144 1.00 85.25 84 VAL A C 1
ATOM 652 O O . VAL A 1 84 ? -15.642 2.852 -2.214 1.00 85.25 84 VAL A O 1
ATOM 655 N N . LYS A 1 85 ? -14.401 4.160 -3.527 1.00 81.94 85 LYS A N 1
ATOM 656 C CA . LYS A 1 85 ? -14.713 5.403 -2.805 1.00 81.94 85 LYS A CA 1
ATOM 657 C C . LYS A 1 85 ? -16.219 5.672 -2.702 1.00 81.94 85 LYS A C 1
ATOM 659 O O . LYS A 1 85 ? -16.657 6.254 -1.707 1.00 81.94 85 LYS A O 1
ATOM 664 N N . ASP A 1 86 ? -16.964 5.274 -3.726 1.00 84.94 86 ASP A N 1
ATOM 665 C CA . ASP A 1 86 ? -18.399 5.521 -3.851 1.00 84.94 86 ASP A CA 1
ATOM 666 C C . ASP A 1 86 ? -19.239 4.262 -3.543 1.00 84.94 86 ASP A C 1
ATOM 668 O O . ASP A 1 86 ? -20.460 4.289 -3.681 1.00 84.94 86 ASP A O 1
ATOM 672 N N . GLU A 1 87 ? -18.611 3.166 -3.098 1.00 87.81 87 GLU A N 1
ATOM 673 C CA . GLU A 1 87 ? -19.329 1.954 -2.699 1.00 87.81 87 GLU A CA 1
ATOM 674 C C . GLU A 1 87 ? -20.023 2.114 -1.341 1.00 87.81 87 GLU A C 1
ATOM 676 O O . GLU A 1 87 ? -19.484 2.702 -0.398 1.00 87.81 87 GLU A O 1
ATOM 681 N N . GLU A 1 88 ? -21.224 1.538 -1.214 1.00 89.00 88 GLU A N 1
ATOM 682 C CA . GLU A 1 88 ? -22.020 1.630 0.015 1.00 89.00 88 GLU A CA 1
ATOM 683 C C . GLU A 1 88 ? -21.282 1.077 1.238 1.00 89.00 88 GLU A C 1
ATOM 685 O O . GLU A 1 88 ? -21.372 1.654 2.321 1.00 89.00 88 GLU A O 1
ATOM 690 N N . GLU A 1 89 ? -20.546 -0.025 1.084 1.00 83.12 89 GLU A N 1
ATOM 691 C CA . GLU A 1 89 ? -19.801 -0.649 2.182 1.00 83.12 89 GLU A CA 1
ATOM 692 C C . GLU A 1 89 ? -18.693 0.267 2.702 1.00 83.12 89 GLU A C 1
ATOM 694 O O . GLU A 1 89 ? -18.557 0.456 3.913 1.00 83.12 89 GLU A O 1
ATOM 699 N N . TYR A 1 90 ? -17.972 0.920 1.789 1.00 84.00 90 TYR A N 1
ATOM 700 C CA . TYR A 1 90 ? -16.939 1.893 2.123 1.00 84.00 90 TYR A CA 1
ATOM 701 C C . TYR A 1 90 ? -17.524 3.118 2.838 1.00 84.00 90 TYR A C 1
ATOM 703 O O . TYR A 1 90 ? -16.971 3.592 3.836 1.00 84.00 90 TYR A O 1
ATOM 711 N N . LEU A 1 91 ? -18.666 3.627 2.364 1.00 87.50 91 LEU A N 1
ATOM 712 C CA . LEU A 1 91 ? -19.360 4.750 2.997 1.00 87.50 91 LEU A CA 1
ATOM 713 C C . LEU A 1 91 ? -19.858 4.386 4.402 1.00 87.50 91 LEU A C 1
ATOM 715 O O . LEU A 1 91 ? -19.620 5.146 5.342 1.00 87.50 91 LEU A O 1
ATOM 719 N N . ARG A 1 92 ? -20.450 3.199 4.578 1.00 86.81 92 ARG A N 1
ATOM 720 C CA . ARG A 1 92 ? -20.878 2.693 5.894 1.00 86.81 92 ARG A CA 1
ATOM 721 C C . ARG A 1 92 ? -19.697 2.525 6.844 1.00 86.81 92 ARG A C 1
ATOM 723 O O . ARG A 1 92 ? -19.782 2.957 7.991 1.00 86.81 92 ARG A O 1
ATOM 730 N N . ALA A 1 93 ? -18.589 1.949 6.377 1.00 85.75 93 ALA A N 1
ATOM 731 C CA . ALA A 1 93 ? -17.376 1.799 7.178 1.00 85.75 93 ALA A CA 1
ATOM 732 C C . ALA A 1 93 ? -16.842 3.166 7.633 1.00 85.75 93 ALA A C 1
ATOM 734 O O . ALA A 1 93 ? -16.508 3.351 8.803 1.00 85.75 93 ALA A O 1
ATOM 735 N N . LYS A 1 94 ? -16.841 4.157 6.736 1.00 86.06 94 LYS A N 1
ATOM 736 C CA . LYS A 1 94 ? -16.422 5.531 7.034 1.00 86.06 94 LYS A CA 1
ATOM 737 C C . LYS A 1 94 ? -17.323 6.223 8.063 1.00 86.06 94 LYS A C 1
ATOM 739 O O . LYS A 1 94 ? -16.816 6.928 8.935 1.00 86.06 94 LYS A O 1
ATOM 744 N N . GLU A 1 95 ? -18.636 6.049 7.972 1.00 89.06 95 GLU A N 1
ATOM 745 C CA . GLU A 1 95 ? -19.581 6.594 8.955 1.00 89.06 95 GLU A CA 1
ATOM 746 C C . GLU A 1 95 ? -19.394 5.951 10.332 1.00 89.06 95 GLU A C 1
ATOM 748 O O . GLU A 1 95 ? -19.301 6.653 11.344 1.00 89.06 95 GLU A O 1
ATOM 753 N N . LEU A 1 96 ? -19.267 4.621 10.373 1.00 86.00 96 LEU A N 1
ATOM 754 C CA . LEU A 1 96 ? -19.038 3.879 11.610 1.00 86.00 96 LEU A CA 1
ATOM 755 C C . LEU A 1 96 ? -17.706 4.272 12.258 1.00 86.00 96 LEU A C 1
ATOM 757 O O . LEU A 1 96 ? -17.638 4.474 13.469 1.00 86.00 96 LEU A O 1
ATOM 761 N N . HIS A 1 97 ? -16.677 4.466 11.436 1.00 85.69 97 HIS A N 1
ATOM 762 C CA . HIS A 1 97 ? -15.374 4.956 11.854 1.00 85.69 97 HIS A CA 1
ATOM 763 C C . HIS A 1 97 ? -15.463 6.315 12.563 1.00 85.69 97 HIS A C 1
ATOM 765 O O . HIS A 1 97 ? -14.932 6.469 13.664 1.00 85.69 97 HIS A O 1
ATOM 771 N N . LEU A 1 98 ? -16.160 7.291 11.969 1.00 85.38 98 LEU A N 1
ATOM 772 C CA . LEU A 1 98 ? -16.343 8.624 12.558 1.00 85.38 98 LEU A CA 1
ATOM 773 C C . LEU A 1 98 ? -17.076 8.546 13.903 1.00 85.38 98 LEU A C 1
ATOM 775 O O . LEU A 1 98 ? -16.612 9.102 14.899 1.00 85.38 98 LEU A O 1
ATOM 779 N N . LYS A 1 99 ? -18.165 7.776 13.958 1.00 87.00 99 LYS A N 1
ATOM 780 C CA . LYS A 1 99 ? -18.935 7.542 15.185 1.00 87.00 99 LYS A CA 1
ATOM 781 C C . LYS A 1 99 ? -18.083 6.897 16.283 1.00 87.00 99 LYS A C 1
ATOM 783 O O . LYS A 1 99 ? -18.113 7.326 17.437 1.00 87.00 99 LYS A O 1
ATOM 788 N N . ASN A 1 100 ? -17.309 5.869 15.938 1.00 84.81 100 ASN A N 1
ATOM 789 C CA . ASN A 1 100 ? -16.408 5.192 16.867 1.00 84.81 100 ASN A CA 1
ATOM 790 C C . ASN A 1 100 ? -15.298 6.138 17.345 1.00 84.81 100 ASN A C 1
ATOM 792 O O . ASN A 1 100 ? -14.968 6.157 18.530 1.00 84.81 100 ASN A O 1
ATOM 796 N N . PHE A 1 101 ? -14.742 6.956 16.452 1.00 83.44 101 PHE A N 1
ATOM 797 C CA . PHE A 1 101 ? -13.705 7.932 16.778 1.00 83.44 101 PHE A CA 1
ATOM 798 C C . PHE A 1 101 ? -14.187 8.973 17.798 1.00 83.44 101 PHE A C 1
ATOM 800 O O . PHE A 1 101 ? -13.480 9.252 18.771 1.00 83.44 101 PHE A O 1
ATOM 807 N N . GLU A 1 102 ? -15.404 9.492 17.626 1.00 83.31 102 GLU A N 1
ATOM 808 C CA . GLU A 1 102 ? -16.043 10.406 18.579 1.00 83.31 102 GLU A CA 1
ATOM 809 C C . GLU A 1 102 ? -16.273 9.738 19.941 1.00 83.31 102 GLU A C 1
ATOM 811 O O . GLU A 1 102 ? -15.863 10.279 20.969 1.00 83.31 102 GLU A O 1
ATOM 816 N N . ARG A 1 103 ? -16.829 8.517 19.959 1.00 81.69 103 ARG A N 1
ATOM 817 C CA . ARG A 1 103 ? -17.053 7.729 21.191 1.00 81.69 103 ARG A CA 1
ATOM 818 C C . ARG A 1 103 ? -15.773 7.474 21.985 1.00 81.69 103 ARG A C 1
ATOM 820 O O . ARG A 1 103 ? -15.795 7.395 23.211 1.00 81.69 103 ARG A O 1
ATOM 827 N N . MET A 1 104 ? -14.645 7.359 21.295 1.00 79.56 104 MET A N 1
ATOM 828 C CA . MET A 1 104 ? -13.341 7.115 21.907 1.00 79.56 104 MET A CA 1
ATOM 829 C C . MET A 1 104 ? -12.601 8.400 22.308 1.00 79.56 104 MET A C 1
ATOM 831 O O . MET A 1 104 ? -11.430 8.325 22.694 1.00 79.56 104 MET A O 1
ATOM 835 N N . ASN A 1 105 ? -13.239 9.577 22.230 1.00 78.31 105 ASN A N 1
ATOM 836 C CA . ASN A 1 105 ? -12.602 10.884 22.440 1.00 78.31 105 ASN A CA 1
ATOM 837 C C . ASN A 1 105 ? -11.336 11.057 21.579 1.00 78.31 105 ASN A C 1
ATOM 839 O O . ASN A 1 105 ? -10.295 11.519 22.053 1.00 78.31 105 ASN A O 1
ATOM 843 N N . GLY A 1 106 ? -11.394 10.606 20.325 1.00 67.50 106 GLY A N 1
ATOM 844 C CA . GLY A 1 106 ? -10.283 10.684 19.380 1.00 67.50 106 GLY A CA 1
ATOM 845 C C . GLY A 1 106 ? -9.134 9.704 19.641 1.00 67.50 106 GLY A C 1
ATOM 846 O O . GLY A 1 106 ? -8.073 9.819 19.023 1.00 67.50 106 GLY A O 1
ATOM 847 N N . LYS A 1 107 ? -9.302 8.726 20.542 1.00 69.44 107 LYS A N 1
ATOM 848 C CA . LYS A 1 107 ? -8.338 7.629 20.694 1.00 69.44 107 LYS A CA 1
ATOM 849 C C . LYS A 1 107 ? -8.548 6.609 19.578 1.00 69.44 107 LYS A C 1
ATOM 851 O O . LYS A 1 107 ? -9.554 5.915 19.532 1.00 69.44 107 LYS A O 1
ATOM 856 N N . GLU A 1 108 ? -7.570 6.494 18.687 1.00 60.75 108 GLU A N 1
ATOM 857 C CA . GLU A 1 108 ? -7.607 5.507 17.606 1.00 60.75 108 GLU A CA 1
ATOM 858 C C . GLU A 1 108 ? -7.356 4.087 18.132 1.00 60.75 108 GLU A C 1
ATOM 860 O O . GLU A 1 108 ? -6.271 3.775 18.630 1.00 60.75 108 GLU A O 1
ATOM 865 N N . LEU A 1 109 ? -8.331 3.196 17.938 1.00 61.84 109 LEU A N 1
ATOM 866 C CA . LEU A 1 109 ? -8.139 1.745 18.061 1.00 61.84 109 LEU A CA 1
ATOM 867 C C . LEU A 1 109 ? -7.643 1.092 16.760 1.00 61.84 109 LEU A C 1
ATOM 869 O O . LEU A 1 109 ? -7.341 -0.099 16.733 1.00 61.84 109 LEU A O 1
ATOM 873 N N . ILE A 1 110 ? -7.531 1.863 15.679 1.00 57.53 110 ILE A N 1
ATOM 874 C CA . ILE A 1 110 ? -7.366 1.307 14.338 1.00 57.53 110 ILE A CA 1
ATOM 875 C C . ILE A 1 110 ? -5.892 1.033 14.032 1.00 57.53 110 ILE A C 1
ATOM 877 O O . ILE A 1 110 ? -5.013 1.884 14.241 1.00 57.53 110 ILE A O 1
ATOM 881 N N . PRO A 1 111 ? -5.569 -0.158 13.500 1.00 52.72 111 PRO A N 1
ATOM 882 C CA . PRO A 1 111 ? -4.219 -0.462 13.072 1.00 52.72 111 PRO A CA 1
ATOM 883 C C . PRO A 1 111 ? -3.802 0.349 11.835 1.00 52.72 111 PRO A C 1
ATOM 885 O O . PRO A 1 111 ? -2.649 0.753 11.774 1.00 52.72 111 PRO A O 1
ATOM 888 N N . VAL A 1 112 ? -4.678 0.707 10.902 1.00 56.19 112 VAL A N 1
ATOM 889 C CA . VAL A 1 112 ? -4.341 1.625 9.801 1.00 56.19 112 VAL A CA 1
ATOM 890 C C . VAL A 1 112 ? -5.514 2.559 9.549 1.00 56.19 112 VAL A C 1
ATOM 892 O O . VAL A 1 112 ? -6.524 2.143 9.008 1.00 56.19 112 VAL A O 1
ATOM 895 N N . ASP A 1 113 ? -5.381 3.820 9.952 1.00 61.38 113 ASP A N 1
ATOM 896 C CA . ASP A 1 113 ? -6.341 4.852 9.568 1.00 61.38 113 ASP A CA 1
ATOM 897 C C . ASP A 1 113 ? -6.190 5.148 8.053 1.00 61.38 113 ASP A C 1
ATOM 899 O O . ASP A 1 113 ? -5.095 5.555 7.620 1.00 61.38 113 ASP A O 1
ATOM 903 N N . PRO A 1 114 ? -7.250 4.958 7.237 1.00 63.19 114 PRO A N 1
ATOM 904 C CA . PRO A 1 114 ? -7.242 5.257 5.805 1.00 63.19 114 PRO A CA 1
ATOM 905 C C . PRO A 1 114 ? -6.847 6.701 5.482 1.00 63.19 114 PRO A C 1
ATOM 907 O O . PRO A 1 114 ? -6.254 6.946 4.426 1.00 63.19 114 PRO A O 1
ATOM 910 N N . PHE A 1 115 ? -7.125 7.648 6.384 1.00 65.12 115 PHE A N 1
ATOM 911 C CA . PHE A 1 115 ? -6.797 9.064 6.220 1.00 65.12 115 PHE A CA 1
ATOM 912 C C . PHE A 1 115 ? -5.311 9.341 6.468 1.00 65.12 115 PHE A C 1
ATOM 914 O O . PHE A 1 115 ? -4.665 10.052 5.690 1.00 65.12 115 PHE A O 1
ATOM 921 N N . LYS A 1 116 ? -4.709 8.736 7.502 1.00 66.62 116 LYS A N 1
ATOM 922 C CA . LYS A 1 116 ? -3.247 8.780 7.707 1.00 66.62 116 LYS A CA 1
ATOM 923 C C . LYS A 1 116 ? -2.483 8.132 6.560 1.00 66.62 116 LYS A C 1
ATOM 925 O O . LYS A 1 116 ? -1.441 8.654 6.148 1.00 66.62 116 LYS A O 1
ATOM 930 N N . TRP A 1 117 ? -2.994 7.022 6.036 1.00 64.50 117 TRP A N 1
ATOM 931 C CA . TRP A 1 117 ? -2.435 6.380 4.851 1.00 64.50 117 TRP A CA 1
ATOM 932 C C . TRP A 1 117 ? -2.505 7.308 3.630 1.00 64.50 117 TRP A C 1
ATOM 934 O O . TRP A 1 117 ? -1.486 7.530 2.975 1.00 64.50 117 TRP A O 1
ATOM 944 N N . GLU A 1 118 ? -3.649 7.957 3.398 1.00 63.53 118 GLU A N 1
ATOM 945 C CA . GLU A 1 118 ? -3.837 8.945 2.327 1.00 63.53 118 GLU A CA 1
ATOM 946 C C . GLU A 1 118 ? -2.877 10.124 2.422 1.00 63.53 118 GLU A C 1
ATOM 948 O O . GLU A 1 118 ? -2.237 10.494 1.437 1.00 63.53 118 GLU A O 1
ATOM 953 N N . LYS A 1 119 ? -2.750 10.715 3.613 1.00 65.19 119 LYS A N 1
ATOM 954 C CA . LYS A 1 119 ? -1.890 11.880 3.826 1.00 65.19 119 LYS A CA 1
ATOM 955 C C . LYS A 1 119 ? -0.436 11.554 3.492 1.00 65.19 119 LYS A C 1
ATOM 957 O O . LYS A 1 119 ? 0.238 12.352 2.846 1.00 65.19 119 LYS A O 1
ATOM 962 N N . LYS A 1 120 ? 0.033 10.364 3.879 1.00 65.12 120 LYS A N 1
ATOM 963 C CA . LYS A 1 120 ? 1.392 9.896 3.581 1.00 65.12 120 LYS A CA 1
ATOM 964 C C . LYS A 1 120 ? 1.573 9.564 2.098 1.00 65.12 120 LYS A C 1
ATOM 966 O O . LYS A 1 120 ? 2.602 9.907 1.517 1.00 65.12 120 LYS A O 1
ATOM 971 N N . GLN A 1 121 ? 0.575 8.944 1.471 1.00 63.94 121 GLN A N 1
ATOM 972 C CA . GLN A 1 121 ? 0.603 8.678 0.037 1.00 63.94 121 GLN A CA 1
ATOM 973 C C . GLN A 1 121 ? 0.589 9.955 -0.802 1.00 63.94 121 GLN A C 1
ATOM 975 O O . GLN A 1 121 ? 1.274 10.006 -1.817 1.00 63.94 121 GLN A O 1
ATOM 980 N N . LYS A 1 122 ? -0.136 10.998 -0.385 1.00 61.84 122 LYS A N 1
ATOM 981 C CA . LYS A 1 122 ? -0.211 12.278 -1.101 1.00 61.84 122 LYS A CA 1
ATOM 982 C C . LYS A 1 122 ? 1.160 12.947 -1.223 1.00 61.84 122 LYS A C 1
ATOM 984 O O . LYS A 1 122 ? 1.501 13.435 -2.296 1.00 61.84 122 LYS A O 1
ATOM 989 N N . THR A 1 123 ? 1.969 12.903 -0.164 1.00 60.47 123 THR A N 1
ATOM 990 C CA . THR A 1 123 ? 3.343 13.429 -0.185 1.00 60.47 123 THR A CA 1
ATOM 991 C C . THR A 1 123 ? 4.247 12.609 -1.106 1.00 60.47 123 THR A C 1
ATOM 993 O O . THR A 1 123 ? 4.987 13.168 -1.910 1.00 60.47 123 THR A O 1
ATOM 996 N N . MET A 1 124 ? 4.149 11.277 -1.043 1.00 61.34 124 MET A N 1
ATOM 997 C CA . MET A 1 124 ? 4.934 10.390 -1.911 1.00 61.34 124 MET A CA 1
ATOM 998 C C . MET A 1 124 ? 4.498 10.495 -3.381 1.00 61.34 124 MET A C 1
ATOM 1000 O O . MET A 1 124 ? 5.343 10.410 -4.267 1.00 61.34 124 MET A O 1
ATOM 1004 N N . LYS A 1 125 ? 3.208 10.747 -3.654 1.00 60.44 125 LYS A N 1
ATOM 1005 C CA . LYS A 1 125 ? 2.650 10.923 -5.005 1.00 60.44 125 LYS A CA 1
ATOM 1006 C C . LYS A 1 125 ? 3.373 12.018 -5.780 1.00 60.44 125 LYS A C 1
ATOM 1008 O O . LYS A 1 125 ? 3.754 11.771 -6.915 1.00 60.44 125 LYS A O 1
ATOM 1013 N N . GLY A 1 126 ? 3.608 13.184 -5.172 1.00 58.91 126 GLY A N 1
ATOM 1014 C CA . GLY A 1 126 ? 4.299 14.291 -5.844 1.00 58.91 126 GLY A CA 1
ATOM 1015 C C . GLY A 1 126 ? 5.742 13.945 -6.228 1.00 58.91 126 GLY A C 1
ATOM 1016 O O . GLY A 1 126 ? 6.176 14.239 -7.341 1.00 58.91 126 GLY A O 1
ATOM 1017 N N . ILE A 1 127 ? 6.461 13.256 -5.336 1.00 68.94 127 ILE A N 1
ATOM 1018 C CA . ILE A 1 127 ? 7.843 12.818 -5.578 1.00 68.94 127 ILE A CA 1
ATOM 1019 C C . ILE A 1 127 ? 7.876 11.782 -6.704 1.00 68.94 127 ILE A C 1
ATOM 1021 O O . ILE A 1 127 ? 8.607 11.961 -7.674 1.00 68.94 127 ILE A O 1
ATOM 1025 N N . PHE A 1 128 ? 7.049 10.736 -6.623 1.00 65.75 128 PHE A N 1
ATOM 1026 C CA . PHE A 1 128 ? 6.997 9.707 -7.660 1.00 65.75 128 PHE A CA 1
ATOM 1027 C C . PHE A 1 128 ? 6.521 10.260 -9.000 1.00 65.75 128 PHE A C 1
ATOM 1029 O O . PHE A 1 128 ? 7.088 9.904 -10.020 1.00 65.75 128 PHE A O 1
ATOM 1036 N N . GLN A 1 129 ? 5.541 11.163 -9.022 1.00 67.62 129 GLN A N 1
ATOM 1037 C CA . GLN A 1 129 ? 5.061 11.780 -10.258 1.00 67.62 129 GLN A CA 1
ATOM 1038 C C . GLN A 1 129 ? 6.148 12.631 -10.924 1.00 67.62 129 GLN A C 1
ATOM 1040 O O . GLN A 1 129 ? 6.343 12.533 -12.132 1.00 67.62 129 GLN A O 1
ATOM 1045 N N . THR A 1 130 ? 6.900 13.406 -10.140 1.00 71.19 130 THR A N 1
ATOM 1046 C CA . THR A 1 130 ? 8.024 14.202 -10.655 1.00 71.19 130 THR A CA 1
ATOM 1047 C C . THR A 1 130 ? 9.143 13.302 -11.180 1.00 71.19 130 THR A C 1
ATOM 1049 O O . THR A 1 130 ? 9.627 13.511 -12.292 1.00 71.19 130 THR A O 1
ATOM 1052 N 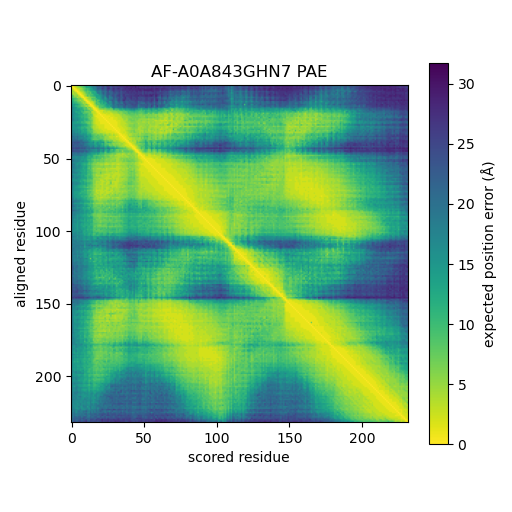N . LEU A 1 131 ? 9.506 12.256 -10.427 1.00 71.31 131 LEU A N 1
ATOM 1053 C CA . LEU A 1 131 ? 10.480 11.258 -10.874 1.00 71.31 131 LEU A CA 1
ATOM 1054 C C . LEU A 1 131 ? 10.001 10.549 -12.144 1.00 71.31 131 LEU A C 1
ATOM 1056 O O . LEU A 1 131 ? 10.783 10.373 -13.063 1.00 71.31 131 LEU A O 1
ATOM 1060 N N . GLY A 1 132 ? 8.723 10.202 -12.253 1.00 68.19 132 GLY A N 1
ATOM 1061 C CA . GLY A 1 132 ? 8.177 9.545 -13.437 1.00 68.19 132 GLY A CA 1
ATOM 1062 C C . GLY A 1 132 ? 8.142 10.383 -14.682 1.00 68.19 132 GLY A C 1
ATOM 1063 O O . GLY A 1 132 ? 8.377 9.859 -15.759 1.00 68.19 132 GLY A O 1
ATOM 1064 N N . ILE A 1 133 ? 7.864 11.676 -14.552 1.00 69.69 133 ILE A N 1
ATOM 1065 C CA . ILE A 1 133 ? 7.953 12.594 -15.686 1.00 69.69 133 ILE A CA 1
ATOM 1066 C C . ILE A 1 133 ? 9.414 12.689 -16.134 1.00 69.69 133 ILE A C 1
ATOM 1068 O O . ILE A 1 133 ? 9.696 12.560 -17.321 1.00 69.69 133 ILE A O 1
ATOM 1072 N N . PHE A 1 134 ? 10.348 12.828 -15.189 1.00 70.94 134 PHE A N 1
ATOM 1073 C CA . PHE A 1 134 ? 11.782 12.895 -15.474 1.00 70.94 134 PHE A CA 1
ATOM 1074 C C . PHE A 1 134 ? 12.320 11.607 -16.122 1.00 70.94 134 PHE A C 1
ATOM 1076 O O . PHE A 1 134 ? 12.935 11.659 -17.185 1.00 70.94 134 PHE A O 1
ATOM 1083 N N . PHE A 1 135 ? 12.042 10.441 -15.534 1.00 68.25 135 PHE A N 1
ATOM 1084 C CA . PHE A 1 135 ? 12.459 9.135 -16.054 1.00 68.25 135 PHE A CA 1
ATOM 1085 C C . PHE A 1 135 ? 11.648 8.682 -17.267 1.00 68.25 135 PHE A C 1
ATOM 1087 O O . PHE A 1 135 ? 12.177 7.954 -18.094 1.00 68.25 135 PHE A O 1
ATOM 1094 N N . GLY A 1 136 ? 10.407 9.133 -17.422 1.00 67.50 136 GLY A N 1
ATOM 1095 C CA . GLY A 1 136 ? 9.624 8.936 -18.637 1.00 67.50 136 GLY A CA 1
ATOM 1096 C C . GLY A 1 136 ? 10.231 9.711 -19.802 1.00 67.50 136 GLY A C 1
ATOM 1097 O O . GLY A 1 136 ? 10.492 9.134 -20.848 1.00 67.50 136 GLY A O 1
ATOM 1098 N N . LEU A 1 137 ? 10.560 10.990 -19.615 1.00 68.19 137 LEU A N 1
ATOM 1099 C CA . LEU A 1 137 ? 11.225 11.795 -20.645 1.00 68.19 137 LEU A CA 1
ATOM 1100 C C . LEU A 1 137 ? 12.618 11.257 -20.994 1.00 68.19 137 LEU A C 1
ATOM 1102 O O . LEU A 1 137 ? 12.932 11.094 -22.171 1.00 68.19 137 LEU A O 1
ATOM 1106 N N . LEU A 1 138 ? 13.440 10.946 -19.989 1.00 64.81 138 LEU A N 1
ATOM 1107 C CA . LEU A 1 138 ? 14.800 10.449 -20.214 1.00 64.81 138 LEU A CA 1
ATOM 1108 C C . LEU A 1 138 ? 14.831 8.996 -20.687 1.00 64.81 138 LEU A C 1
ATOM 1110 O O . LEU A 1 138 ? 15.534 8.678 -21.636 1.00 64.81 138 LEU A O 1
ATOM 1114 N N . GLY A 1 139 ? 14.072 8.114 -20.045 1.00 61.72 139 GLY A N 1
ATOM 1115 C CA . GLY A 1 139 ? 14.055 6.684 -20.334 1.00 61.72 139 GLY A CA 1
ATOM 1116 C C . GLY A 1 139 ? 13.368 6.350 -21.645 1.00 61.72 139 GLY A C 1
ATOM 1117 O O . GLY A 1 139 ? 13.884 5.536 -22.402 1.00 61.72 139 GLY A O 1
ATOM 1118 N N . PHE A 1 140 ? 12.243 7.001 -21.951 1.00 59.75 140 PHE A N 1
ATOM 1119 C CA . PHE A 1 140 ? 11.566 6.790 -23.229 1.00 59.75 140 PHE A CA 1
ATOM 1120 C C . PHE A 1 140 ? 12.337 7.481 -24.359 1.00 59.75 140 PHE A C 1
ATOM 1122 O O . PHE A 1 140 ? 12.542 6.872 -25.399 1.00 59.75 140 PHE A O 1
ATOM 1129 N N . GLY A 1 141 ? 12.862 8.695 -24.143 1.00 63.78 141 GLY A N 1
ATOM 1130 C CA . GLY A 1 141 ? 13.685 9.396 -25.135 1.00 63.78 141 GLY A CA 1
ATOM 1131 C C . GLY A 1 141 ? 14.984 8.658 -25.489 1.00 63.78 141 GLY A C 1
ATOM 1132 O O . GLY A 1 141 ? 15.277 8.464 -26.666 1.00 63.78 141 GLY A O 1
ATOM 1133 N N . LEU A 1 142 ? 15.741 8.192 -24.490 1.00 62.50 142 LEU A N 1
ATOM 1134 C CA . LEU A 1 142 ? 16.976 7.425 -24.709 1.00 62.50 142 LEU A CA 1
ATOM 1135 C C . LEU A 1 142 ? 16.694 5.987 -25.157 1.00 62.50 142 LEU A C 1
ATOM 1137 O O . LEU A 1 142 ? 17.397 5.470 -26.020 1.00 62.50 142 LEU A O 1
ATOM 1141 N N . GLY A 1 143 ? 15.639 5.358 -24.634 1.00 60.78 143 GLY A N 1
ATOM 1142 C CA . GLY A 1 143 ? 15.196 4.034 -25.069 1.00 60.78 143 GLY A CA 1
ATOM 1143 C C . GLY A 1 143 ? 14.772 4.017 -26.537 1.00 60.78 143 GLY A C 1
ATOM 1144 O O . GLY A 1 143 ? 15.081 3.058 -27.242 1.00 60.78 143 GLY A O 1
ATOM 1145 N N . VAL A 1 144 ? 14.149 5.104 -27.019 1.00 60.25 144 VAL A N 1
ATOM 1146 C CA . VAL A 1 144 ? 13.786 5.249 -28.434 1.00 60.25 144 VAL A CA 1
ATOM 1147 C C . VAL A 1 144 ? 15.025 5.364 -29.331 1.00 60.25 144 VAL A C 1
ATOM 1149 O O . VAL A 1 144 ? 15.049 4.836 -30.440 1.00 60.25 144 VAL A O 1
ATOM 1152 N N . LEU A 1 145 ? 16.068 6.042 -28.855 1.00 61.50 145 LEU A N 1
ATOM 1153 C CA . LEU A 1 145 ? 17.287 6.298 -29.626 1.00 61.50 145 LEU A CA 1
ATOM 1154 C C . LEU A 1 145 ? 18.278 5.122 -29.610 1.00 61.50 145 LEU A C 1
ATOM 1156 O O . LEU A 1 145 ? 19.040 4.959 -30.559 1.00 61.50 145 LEU A O 1
ATOM 1160 N N . CYS A 1 146 ? 18.265 4.286 -28.569 1.00 62.19 146 CYS A N 1
ATOM 1161 C CA . CYS A 1 146 ? 19.178 3.146 -28.400 1.00 62.19 146 CYS A CA 1
ATOM 1162 C C . CYS A 1 146 ? 18.548 1.789 -28.783 1.00 62.19 146 CYS A C 1
ATOM 1164 O O . CYS A 1 146 ? 18.987 0.741 -28.309 1.00 62.19 146 CYS A O 1
ATOM 1166 N N . TRP A 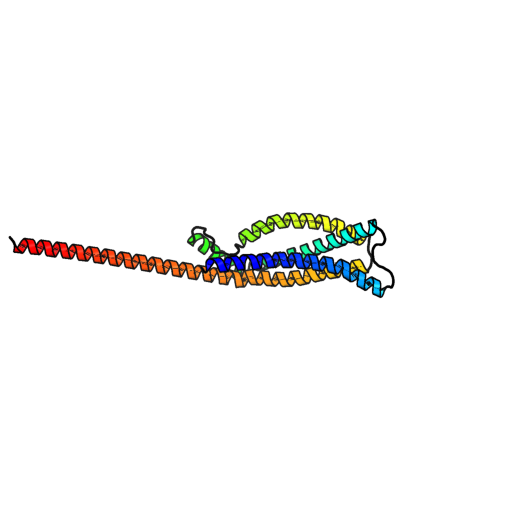1 147 ? 17.499 1.801 -29.610 1.00 63.12 147 TRP A N 1
ATOM 1167 C CA . TRP A 1 147 ? 16.569 0.684 -29.793 1.00 63.12 147 TRP A CA 1
ATOM 1168 C C . TRP A 1 147 ? 17.211 -0.570 -30.413 1.00 63.12 147 TRP A C 1
ATOM 1170 O O . TRP A 1 147 ? 17.297 -0.728 -31.628 1.00 63.12 147 TRP A O 1
ATOM 1180 N N . ASN A 1 148 ? 17.598 -1.518 -29.561 1.00 70.62 148 ASN A N 1
ATOM 1181 C CA . ASN A 1 148 ? 17.805 -2.913 -29.940 1.00 70.62 148 ASN A CA 1
ATOM 1182 C C . ASN A 1 148 ? 16.507 -3.699 -29.661 1.00 70.62 148 ASN A C 1
ATOM 1184 O O . ASN A 1 148 ? 15.910 -3.552 -28.590 1.00 70.62 148 ASN A O 1
ATOM 1188 N N . ASN A 1 149 ? 16.074 -4.551 -30.599 1.00 74.56 149 ASN A N 1
ATOM 1189 C CA . ASN A 1 149 ? 14.860 -5.372 -30.491 1.00 74.56 149 ASN A CA 1
ATOM 1190 C C . ASN A 1 149 ? 14.759 -6.113 -29.152 1.00 74.56 149 ASN A C 1
ATOM 1192 O O . ASN A 1 149 ? 13.678 -6.195 -28.571 1.00 74.56 149 ASN A O 1
ATOM 1196 N N . SER A 1 150 ? 15.879 -6.605 -28.618 1.00 74.00 150 SER A N 1
ATOM 1197 C CA . SER A 1 150 ? 15.843 -7.304 -27.335 1.00 74.00 150 SER A CA 1
ATOM 1198 C C . SER A 1 150 ? 15.578 -6.378 -26.151 1.00 74.00 150 SER A C 1
ATOM 1200 O O . SER A 1 150 ? 14.856 -6.767 -25.234 1.00 74.00 150 SER A O 1
ATOM 1202 N N . GLN A 1 151 ? 16.118 -5.156 -26.142 1.00 73.62 151 GLN A N 1
ATOM 1203 C CA . GLN A 1 151 ? 15.857 -4.190 -25.066 1.00 73.62 151 GLN A CA 1
ATOM 1204 C C . GLN A 1 151 ? 14.397 -3.737 -25.075 1.00 73.62 151 GLN A C 1
ATOM 1206 O O . GLN A 1 151 ? 13.791 -3.567 -24.016 1.00 73.62 151 GLN A O 1
ATOM 1211 N N . PHE A 1 152 ? 13.809 -3.623 -26.264 1.00 77.12 152 PHE A N 1
ATOM 1212 C CA . PHE A 1 152 ? 12.391 -3.337 -26.413 1.00 77.12 152 PHE A CA 1
ATOM 1213 C C . PHE A 1 152 ? 11.513 -4.439 -25.843 1.00 77.12 152 PHE A C 1
ATOM 1215 O O . PHE A 1 152 ? 10.696 -4.162 -24.972 1.00 77.12 152 PHE A O 1
ATOM 1222 N N . ILE A 1 153 ? 11.739 -5.690 -26.255 1.00 80.25 153 ILE A N 1
ATOM 1223 C CA . ILE A 1 153 ? 10.983 -6.840 -25.743 1.00 80.25 153 ILE A CA 1
ATOM 1224 C C . ILE A 1 153 ? 11.099 -6.918 -24.214 1.00 80.25 153 ILE A C 1
ATOM 1226 O O . ILE A 1 153 ? 10.095 -7.112 -23.532 1.00 80.25 153 ILE A O 1
ATOM 1230 N N . SER A 1 154 ? 12.299 -6.690 -23.669 1.00 78.19 154 SER A N 1
ATOM 1231 C CA . SER A 1 154 ? 12.542 -6.662 -22.217 1.00 78.19 154 SER A CA 1
ATOM 1232 C C . SER A 1 154 ? 11.721 -5.578 -21.514 1.00 78.19 154 SER A C 1
ATOM 1234 O O . SER A 1 154 ? 11.079 -5.835 -20.495 1.00 78.19 154 SER A O 1
ATOM 1236 N N . SER A 1 155 ? 11.709 -4.372 -22.085 1.00 78.88 155 SER A N 1
ATOM 1237 C CA . SER A 1 155 ? 10.991 -3.221 -21.533 1.00 78.88 155 SER A CA 1
ATOM 1238 C C . SER A 1 155 ? 9.479 -3.429 -21.595 1.00 78.88 155 SER A C 1
ATOM 1240 O O . SER A 1 155 ? 8.786 -3.223 -20.600 1.00 78.88 155 SER A O 1
ATOM 1242 N N . THR A 1 156 ? 8.963 -3.910 -22.728 1.00 82.94 156 THR A N 1
ATOM 1243 C CA . THR A 1 156 ? 7.547 -4.251 -22.897 1.00 82.94 156 THR A CA 1
ATOM 1244 C C . THR A 1 156 ? 7.119 -5.336 -21.914 1.00 82.94 156 THR A C 1
ATOM 1246 O O . THR A 1 156 ? 6.094 -5.185 -21.254 1.00 82.94 156 THR A O 1
ATOM 1249 N N . PHE A 1 157 ? 7.911 -6.399 -21.757 1.00 81.75 157 PHE A N 1
ATOM 1250 C CA . PHE A 1 157 ? 7.618 -7.473 -20.809 1.00 81.75 157 PHE A CA 1
ATOM 1251 C C . PHE A 1 157 ? 7.576 -6.973 -19.357 1.00 81.75 157 PHE A C 1
ATOM 1253 O O . PHE A 1 157 ? 6.638 -7.283 -18.625 1.00 81.75 157 PHE A O 1
ATOM 1260 N N . SER A 1 158 ? 8.543 -6.142 -18.957 1.00 81.12 158 SER A N 1
ATOM 1261 C CA . SER A 1 158 ? 8.590 -5.513 -17.630 1.00 81.12 158 SER A CA 1
ATOM 1262 C C . SER A 1 158 ? 7.354 -4.647 -17.346 1.00 81.12 158 SER A C 1
ATOM 1264 O O . SER A 1 158 ? 6.753 -4.735 -16.269 1.00 81.12 158 SER A O 1
ATOM 1266 N N . ILE A 1 159 ? 6.919 -3.861 -18.336 1.00 83.62 159 ILE A N 1
ATOM 1267 C CA . ILE A 1 159 ? 5.709 -3.037 -18.239 1.00 83.62 159 ILE A CA 1
ATOM 1268 C C . ILE A 1 159 ? 4.463 -3.920 -18.106 1.00 83.62 159 ILE A C 1
ATOM 1270 O O . ILE A 1 159 ? 3.652 -3.692 -17.210 1.00 83.62 159 ILE A O 1
ATOM 1274 N N . VAL A 1 160 ? 4.318 -4.954 -18.942 1.00 85.88 160 VAL A N 1
ATOM 1275 C CA . VAL A 1 160 ? 3.170 -5.879 -18.901 1.00 85.88 160 VAL A CA 1
ATOM 1276 C C . VAL A 1 160 ? 3.086 -6.604 -17.559 1.00 85.88 160 VAL A C 1
ATOM 1278 O O . VAL A 1 160 ? 2.006 -6.669 -16.973 1.00 85.88 160 VAL A O 1
ATOM 1281 N N . LEU A 1 161 ? 4.212 -7.097 -17.033 1.00 79.00 161 LEU A N 1
ATOM 1282 C CA . LEU A 1 161 ? 4.254 -7.698 -15.699 1.00 79.00 161 LEU A CA 1
ATOM 1283 C C . LEU A 1 161 ? 3.805 -6.710 -14.624 1.00 79.00 161 LEU A C 1
ATOM 1285 O O . LEU A 1 161 ? 3.013 -7.066 -13.755 1.00 79.00 161 LEU A O 1
ATOM 1289 N N . SER A 1 162 ? 4.279 -5.469 -14.693 1.00 79.75 162 SER A N 1
ATOM 1290 C CA . SER A 1 162 ? 3.924 -4.436 -13.718 1.00 79.75 162 SER A CA 1
ATOM 1291 C C . SER A 1 162 ? 2.444 -4.070 -13.764 1.00 79.75 162 SER A C 1
ATOM 1293 O O . SER A 1 162 ? 1.841 -3.848 -12.716 1.00 79.75 162 SER A O 1
ATOM 1295 N N . ILE A 1 163 ? 1.838 -4.072 -14.956 1.00 85.62 163 ILE A N 1
ATOM 1296 C CA . ILE A 1 163 ? 0.387 -3.937 -15.118 1.00 85.62 163 ILE A CA 1
ATOM 1297 C C . ILE A 1 163 ? -0.323 -5.135 -14.481 1.00 85.62 163 ILE A C 1
ATOM 1299 O O . ILE A 1 163 ? -1.214 -4.937 -13.662 1.00 85.62 163 ILE A O 1
ATOM 1303 N N . GLY A 1 164 ? 0.088 -6.367 -14.800 1.00 83.12 164 GLY A N 1
ATOM 1304 C CA . GLY A 1 164 ? -0.529 -7.586 -14.267 1.00 83.12 164 GLY A CA 1
ATOM 1305 C C . GLY A 1 164 ? -0.499 -7.649 -12.738 1.00 83.12 164 GLY A C 1
ATOM 1306 O O . GLY A 1 164 ? -1.541 -7.808 -12.106 1.00 83.12 164 GLY A O 1
ATOM 1307 N N . PHE A 1 165 ? 0.673 -7.442 -12.133 1.00 77.50 165 PHE A N 1
ATOM 1308 C CA . PHE A 1 165 ? 0.807 -7.355 -10.675 1.00 77.50 165 PHE A CA 1
ATOM 1309 C C . PHE A 1 165 ? 0.037 -6.170 -10.090 1.00 77.50 165 PHE A C 1
ATOM 1311 O O . PHE A 1 165 ? -0.573 -6.300 -9.033 1.00 77.50 165 PHE A O 1
ATOM 1318 N N . GLY A 1 166 ? 0.044 -5.022 -10.773 1.00 78.44 166 GLY A N 1
ATOM 1319 C CA . GLY A 1 166 ? -0.715 -3.849 -10.355 1.00 78.44 166 GLY A CA 1
ATOM 1320 C C . GLY A 1 166 ? -2.218 -4.111 -10.300 1.00 78.44 166 GLY A C 1
ATOM 1321 O O . GLY A 1 166 ? -2.853 -3.691 -9.341 1.00 78.44 166 GLY A O 1
ATOM 1322 N N . LEU A 1 167 ? -2.774 -4.841 -11.272 1.00 84.12 167 LEU A N 1
ATOM 1323 C CA . LEU A 1 167 ? -4.192 -5.212 -11.312 1.00 84.12 167 LEU A CA 1
ATOM 1324 C C . LEU A 1 167 ? -4.571 -6.220 -10.219 1.00 84.12 167 LEU A C 1
ATOM 1326 O O . LEU A 1 167 ? -5.615 -6.069 -9.593 1.00 84.12 167 LEU A O 1
ATOM 1330 N N . VAL A 1 168 ? -3.725 -7.220 -9.954 1.00 82.50 168 VAL A N 1
ATOM 1331 C CA . VAL A 1 168 ? -3.968 -8.180 -8.859 1.00 82.50 168 VAL A CA 1
ATOM 1332 C C . VAL A 1 168 ? -4.010 -7.451 -7.515 1.00 82.50 168 VAL A C 1
ATOM 1334 O O . VAL A 1 168 ? -4.974 -7.584 -6.764 1.00 82.50 168 VAL A O 1
ATOM 1337 N N . HIS A 1 169 ? -3.015 -6.604 -7.247 1.00 80.00 169 HIS A N 1
ATOM 1338 C CA . HIS A 1 169 ? -2.950 -5.849 -5.993 1.00 80.00 169 HIS A CA 1
ATOM 1339 C C . HIS A 1 169 ? -4.015 -4.769 -5.887 1.00 80.00 169 HIS A C 1
ATOM 1341 O O . HIS A 1 169 ? -4.428 -4.424 -4.784 1.00 80.00 169 HIS A O 1
ATOM 1347 N N . MET A 1 170 ? -4.461 -4.227 -7.015 1.00 85.50 170 MET A N 1
ATOM 1348 C CA . MET A 1 170 ? -5.614 -3.341 -7.063 1.00 85.50 170 MET A CA 1
ATOM 1349 C C . MET A 1 170 ? -6.861 -4.051 -6.522 1.00 85.50 170 MET A C 1
ATOM 1351 O O . MET A 1 170 ? -7.501 -3.500 -5.632 1.00 85.50 170 MET A O 1
ATOM 1355 N N . GLY A 1 171 ? -7.140 -5.282 -6.963 1.00 81.56 171 GLY A N 1
ATOM 1356 C CA . GLY A 1 171 ? -8.257 -6.082 -6.444 1.00 81.56 171 GLY A CA 1
ATOM 1357 C C . GLY A 1 171 ? -8.128 -6.417 -4.952 1.00 81.56 171 GLY A C 1
ATOM 1358 O O . GLY A 1 171 ? -9.106 -6.338 -4.211 1.00 81.56 171 GLY A O 1
ATOM 1359 N N . ASP A 1 172 ? -6.915 -6.713 -4.473 1.00 79.56 172 ASP A N 1
ATOM 1360 C CA . ASP A 1 172 ? -6.669 -6.924 -3.036 1.00 79.56 172 ASP A CA 1
ATOM 1361 C C . ASP A 1 172 ? -6.958 -5.658 -2.209 1.00 79.56 172 ASP A C 1
ATOM 1363 O O . ASP A 1 172 ? -7.528 -5.733 -1.118 1.00 79.56 172 ASP A O 1
ATOM 1367 N N . VAL A 1 173 ? -6.576 -4.483 -2.724 1.00 80.06 173 VAL A N 1
ATOM 1368 C CA . VAL A 1 173 ? -6.857 -3.187 -2.087 1.00 80.06 173 VAL A CA 1
ATOM 1369 C C . VAL A 1 173 ? -8.353 -2.899 -2.071 1.00 80.06 173 VAL A C 1
ATOM 1371 O O . VAL A 1 173 ? -8.856 -2.457 -1.039 1.00 80.06 173 VAL A O 1
ATOM 1374 N N . GLU A 1 174 ? -9.053 -3.147 -3.179 1.00 82.19 174 GLU A N 1
ATOM 1375 C CA . GLU A 1 174 ? -10.509 -2.996 -3.259 1.00 82.19 174 GLU A CA 1
ATOM 1376 C C . GLU A 1 174 ? -11.178 -3.835 -2.167 1.00 82.19 174 GLU A C 1
ATOM 1378 O O . GLU A 1 174 ? -11.839 -3.286 -1.287 1.00 82.19 174 GLU A O 1
ATOM 1383 N N . ARG A 1 175 ? -10.870 -5.135 -2.124 1.00 78.94 175 ARG A N 1
ATOM 1384 C CA . ARG A 1 175 ? -11.418 -6.072 -1.138 1.00 78.94 175 ARG A CA 1
ATOM 1385 C C . ARG A 1 175 ? -11.113 -5.689 0.312 1.00 78.94 175 ARG A C 1
ATOM 1387 O O . ARG A 1 175 ? -11.945 -5.853 1.202 1.00 78.94 175 ARG A O 1
ATOM 1394 N N . MET A 1 176 ? -9.909 -5.185 0.578 1.00 80.81 176 MET A N 1
ATOM 1395 C CA . MET A 1 176 ? -9.536 -4.723 1.916 1.00 80.81 176 MET A CA 1
ATOM 1396 C C . MET A 1 176 ? -10.414 -3.548 2.371 1.00 80.81 176 MET A C 1
ATOM 1398 O O . MET A 1 176 ? -10.763 -3.470 3.549 1.00 80.81 176 MET A O 1
ATOM 1402 N N . PHE A 1 177 ? -10.744 -2.626 1.466 1.00 76.88 177 PHE A N 1
ATOM 1403 C CA . PHE A 1 177 ? -11.509 -1.422 1.792 1.00 76.88 177 PHE A CA 1
ATOM 1404 C C . PHE A 1 177 ? -13.029 -1.621 1.773 1.00 76.88 177 PHE A C 1
ATOM 1406 O O . PHE A 1 177 ? -13.714 -0.838 2.430 1.00 76.88 177 PHE A O 1
ATOM 1413 N N . THR A 1 178 ? -13.541 -2.640 1.083 1.00 74.94 178 THR A N 1
ATOM 1414 C CA . THR A 1 178 ? -14.970 -2.990 1.060 1.00 74.94 178 THR A CA 1
ATOM 1415 C C . THR A 1 178 ? -15.323 -3.931 2.209 1.00 74.94 178 THR A C 1
ATOM 1417 O O . THR A 1 178 ? -15.962 -3.520 3.177 1.00 74.94 178 THR A O 1
ATOM 1420 N N . GLU A 1 179 ? -14.785 -5.150 2.182 1.00 76.50 179 GLU A N 1
ATOM 1421 C CA . GLU A 1 179 ? -15.084 -6.198 3.161 1.00 76.50 179 GLU A CA 1
ATOM 1422 C C . GLU A 1 179 ? -14.307 -5.965 4.467 1.00 76.50 179 GLU A C 1
ATOM 1424 O O . GLU A 1 179 ? -14.872 -5.865 5.559 1.00 76.50 179 GLU A O 1
ATOM 1429 N N . GLY A 1 180 ? -12.980 -5.837 4.361 1.00 76.12 180 GLY A N 1
ATOM 1430 C CA . GLY A 1 180 ? -12.092 -5.881 5.527 1.00 76.12 180 GLY A CA 1
ATOM 1431 C C . GLY A 1 180 ? -12.254 -4.692 6.476 1.00 76.12 180 GLY A C 1
ATOM 1432 O O . GLY A 1 180 ? -12.199 -4.849 7.701 1.00 76.12 180 GLY A O 1
ATOM 1433 N N . TRP A 1 181 ? -12.456 -3.491 5.931 1.00 80.31 181 TRP A N 1
ATOM 1434 C CA . TRP A 1 181 ? -12.601 -2.288 6.746 1.00 80.31 181 TRP A CA 1
ATOM 1435 C C . TRP A 1 181 ? -13.952 -2.244 7.465 1.00 80.31 181 TRP A C 1
ATOM 1437 O O . TRP A 1 181 ? -13.993 -1.942 8.661 1.00 80.31 181 TRP A O 1
ATOM 1447 N N . LEU A 1 182 ? -15.038 -2.604 6.778 1.00 82.62 182 LEU A N 1
ATOM 1448 C CA . LEU A 1 182 ? -16.371 -2.637 7.371 1.00 82.62 182 LEU A CA 1
ATOM 1449 C C . LEU A 1 182 ? -16.452 -3.661 8.509 1.00 82.62 182 LEU A C 1
ATOM 1451 O O . LEU A 1 182 ? -16.899 -3.323 9.607 1.00 82.62 182 LEU A O 1
ATOM 1455 N N . GLU A 1 183 ? -15.965 -4.885 8.283 1.00 79.56 183 GLU A N 1
ATOM 1456 C CA . GLU A 1 183 ? -15.931 -5.936 9.308 1.00 79.56 183 GLU A CA 1
ATOM 1457 C C . GLU A 1 183 ? -15.172 -5.489 10.565 1.00 79.56 183 GLU A C 1
ATOM 1459 O O . GLU A 1 183 ? -15.613 -5.726 11.697 1.00 79.56 183 GLU A O 1
ATOM 1464 N N . TRP A 1 184 ? -14.041 -4.803 10.379 1.00 80.56 184 TRP A N 1
ATOM 1465 C CA . TRP A 1 184 ? -13.252 -4.270 11.484 1.00 80.56 184 TRP A CA 1
ATOM 1466 C C . TRP A 1 184 ? -14.011 -3.203 12.277 1.00 80.56 184 TRP A C 1
ATOM 1468 O O . TRP A 1 184 ? -14.048 -3.256 13.509 1.00 80.56 184 TRP A O 1
ATOM 1478 N N . GLU A 1 185 ? -14.640 -2.244 11.600 1.00 84.12 185 GLU A N 1
ATOM 1479 C CA . GLU A 1 185 ? -15.391 -1.184 12.277 1.00 84.12 185 GLU A CA 1
ATOM 1480 C C . GLU A 1 185 ? -16.613 -1.739 13.021 1.00 84.12 185 GLU A C 1
ATOM 1482 O O . GLU A 1 185 ? -16.895 -1.317 14.146 1.00 84.12 185 GLU A O 1
ATOM 1487 N N . MET A 1 186 ? -17.299 -2.739 12.459 1.00 84.12 186 MET A N 1
ATOM 1488 C CA . MET A 1 186 ? -18.397 -3.436 13.142 1.00 84.12 186 MET A CA 1
ATOM 1489 C C . MET A 1 186 ? -17.921 -4.145 14.415 1.00 84.12 186 MET A C 1
ATOM 1491 O O . MET A 1 186 ? -18.596 -4.114 15.448 1.00 84.12 186 MET A O 1
ATOM 1495 N N . TYR A 1 187 ? -16.744 -4.770 14.369 1.00 83.81 187 TYR A N 1
ATOM 1496 C CA . TYR A 1 187 ? -16.131 -5.385 15.543 1.00 83.81 187 TYR A CA 1
ATOM 1497 C C . TYR A 1 187 ? -15.809 -4.357 16.640 1.00 83.81 187 TYR A C 1
ATOM 1499 O O . TYR A 1 187 ? -16.041 -4.623 17.825 1.00 83.81 187 TYR A O 1
ATOM 1507 N N . VAL A 1 188 ? -15.301 -3.181 16.259 1.00 83.75 188 VAL A N 1
ATOM 1508 C CA . VAL A 1 188 ? -15.012 -2.082 17.192 1.00 83.75 188 VAL A CA 1
ATOM 1509 C C . VAL A 1 188 ? -16.298 -1.527 17.809 1.00 83.75 188 VAL A C 1
ATOM 1511 O O . VAL A 1 188 ? -16.366 -1.422 19.034 1.00 83.75 188 VAL A O 1
ATOM 1514 N N . ASP A 1 189 ? -17.333 -1.245 17.009 1.00 87.75 189 ASP A N 1
ATOM 1515 C CA . ASP A 1 189 ? -18.621 -0.739 17.515 1.00 87.75 189 ASP A CA 1
ATOM 1516 C C . ASP A 1 189 ? -19.246 -1.737 18.504 1.00 87.75 189 ASP A C 1
ATOM 1518 O O . ASP A 1 189 ? -19.674 -1.351 19.594 1.00 87.75 189 ASP A O 1
ATOM 1522 N N . LYS A 1 190 ? -19.188 -3.045 18.207 1.00 88.38 190 LYS A N 1
ATOM 1523 C CA . LYS A 1 190 ? -19.647 -4.094 19.129 1.00 88.38 190 LYS A CA 1
ATOM 1524 C C . LYS A 1 190 ? -18.909 -4.052 20.469 1.00 88.38 190 LYS A C 1
ATOM 1526 O O . LYS A 1 190 ? -19.553 -4.114 21.515 1.00 88.38 190 LYS A O 1
ATOM 1531 N N . LYS A 1 191 ? -17.580 -3.919 20.455 1.00 85.44 191 LYS A N 1
ATOM 1532 C CA . LYS A 1 191 ? -16.781 -3.816 21.686 1.00 85.44 191 LYS A CA 1
ATOM 1533 C C . LYS A 1 191 ? -17.106 -2.571 22.501 1.00 85.44 191 LYS A C 1
ATOM 1535 O O . LYS A 1 191 ? -17.204 -2.670 23.721 1.00 85.44 191 LYS A O 1
ATOM 1540 N N . LEU A 1 192 ? -17.284 -1.427 21.843 1.00 86.19 192 LEU A N 1
ATOM 1541 C CA . LEU A 1 192 ? -17.655 -0.183 22.518 1.00 86.19 192 LEU A CA 1
ATOM 1542 C C . LEU A 1 192 ? -19.035 -0.310 23.171 1.00 86.19 192 LEU A C 1
ATOM 1544 O O . LEU A 1 192 ? -19.179 0.003 24.349 1.00 86.19 192 LEU A O 1
ATOM 1548 N N . ASN A 1 193 ? -20.016 -0.874 22.461 1.00 89.38 193 ASN A N 1
ATOM 1549 C CA . ASN A 1 193 ? -21.354 -1.106 23.009 1.00 89.38 193 ASN A CA 1
ATOM 1550 C C . ASN A 1 193 ? -21.329 -2.096 24.196 1.00 89.38 193 ASN A C 1
ATOM 1552 O O . ASN A 1 193 ? -22.082 -1.940 25.156 1.00 89.38 193 ASN A O 1
ATOM 1556 N N . GLU A 1 194 ? -20.477 -3.127 24.160 1.00 89.75 194 GLU A N 1
ATOM 1557 C CA . GLU A 1 194 ? -20.280 -4.043 25.294 1.00 89.75 194 GLU A CA 1
ATOM 1558 C C . GLU A 1 194 ? -19.647 -3.338 26.506 1.00 89.75 194 GLU A C 1
ATOM 1560 O O . GLU A 1 194 ? -20.051 -3.590 27.642 1.00 89.75 194 GLU A O 1
ATOM 1565 N N . GLU A 1 195 ? -18.682 -2.445 26.286 1.00 86.69 195 GLU A N 1
ATOM 1566 C CA . GLU A 1 195 ? -18.045 -1.663 27.349 1.00 86.69 195 GLU A CA 1
ATOM 1567 C C . GLU A 1 195 ? -19.013 -0.642 27.970 1.00 86.69 195 GLU A C 1
ATOM 1569 O O . GLU A 1 195 ? -19.061 -0.500 29.193 1.00 86.69 195 GLU A O 1
ATOM 1574 N N . GLU A 1 196 ? -19.836 0.018 27.155 1.00 88.06 196 GLU A N 1
ATOM 1575 C CA . GLU A 1 196 ? -20.893 0.929 27.610 1.00 88.06 196 GLU A CA 1
ATOM 1576 C C . GLU A 1 196 ? -21.936 0.203 28.468 1.00 88.06 196 GLU A C 1
ATOM 1578 O O . GLU A 1 196 ? -22.268 0.674 29.557 1.00 88.06 196 GLU A O 1
ATOM 1583 N N . LYS A 1 197 ? -22.393 -0.982 28.039 1.00 90.50 197 LYS A N 1
ATOM 1584 C CA . LYS A 1 197 ? -23.324 -1.814 28.823 1.00 90.50 197 LYS A CA 1
ATOM 1585 C C . LYS A 1 197 ? -22.737 -2.227 30.170 1.00 90.50 197 LYS A C 1
ATOM 1587 O O . LYS A 1 197 ? -23.445 -2.207 31.173 1.00 90.50 197 LYS A O 1
ATOM 1592 N N . ARG A 1 198 ? -21.446 -2.573 30.215 1.00 89.94 198 ARG A N 1
ATOM 1593 C CA . ARG A 1 198 ? -20.754 -2.897 31.476 1.00 89.94 198 ARG A CA 1
ATOM 1594 C C . ARG A 1 198 ? -20.711 -1.697 32.417 1.00 89.94 198 ARG A C 1
ATOM 1596 O O . ARG A 1 198 ? -21.039 -1.850 33.588 1.00 89.94 198 ARG A O 1
ATOM 1603 N N . LYS A 1 199 ? -20.379 -0.510 31.902 1.00 88.94 199 LYS A N 1
ATOM 1604 C CA . LYS A 1 199 ? -20.364 0.733 32.691 1.00 88.94 199 LYS A CA 1
ATOM 1605 C C . LYS A 1 199 ? -21.757 1.104 33.206 1.00 88.94 199 LYS A C 1
ATOM 1607 O O . LYS A 1 199 ? -21.886 1.534 34.345 1.00 88.94 199 LYS A O 1
ATOM 1612 N N . GLN A 1 200 ? -22.804 0.922 32.400 1.00 89.81 200 GLN A N 1
ATOM 1613 C CA . GLN A 1 200 ? -24.186 1.163 32.834 1.00 89.81 200 GLN A CA 1
ATOM 1614 C C . GLN A 1 200 ? -24.613 0.199 33.944 1.00 89.81 200 GLN A C 1
ATOM 1616 O O . GLN A 1 200 ? -25.128 0.654 34.962 1.00 89.81 200 GLN A O 1
ATOM 1621 N N . ALA A 1 201 ? -24.327 -1.097 33.794 1.00 91.62 201 ALA A N 1
ATOM 1622 C CA . ALA A 1 201 ? -24.612 -2.091 34.827 1.00 91.62 201 ALA A CA 1
ATOM 1623 C C . ALA A 1 201 ? -23.869 -1.789 36.143 1.00 91.62 201 ALA A C 1
ATOM 1625 O O . ALA A 1 201 ? -24.445 -1.906 37.220 1.00 91.62 201 ALA A O 1
ATOM 1626 N N . GLU A 1 202 ? -22.613 -1.341 36.068 1.00 92.38 202 GLU A N 1
ATOM 1627 C CA . GLU A 1 202 ? -21.838 -0.914 37.239 1.00 92.38 202 GLU A CA 1
ATOM 1628 C C . GLU A 1 202 ? -22.461 0.313 37.927 1.00 92.38 202 GLU A C 1
ATOM 1630 O O . GLU A 1 202 ? -22.627 0.327 39.146 1.00 92.38 202 GLU A O 1
ATOM 1635 N N . ILE A 1 203 ? -22.890 1.319 37.158 1.00 91.44 203 ILE A N 1
ATOM 1636 C CA . ILE A 1 203 ? -23.579 2.503 37.695 1.00 91.44 203 ILE A CA 1
ATOM 1637 C C . ILE A 1 203 ? -24.913 2.122 38.355 1.00 91.44 203 ILE A C 1
ATOM 1639 O O . ILE A 1 203 ? -25.270 2.690 39.388 1.00 91.44 203 ILE A O 1
ATOM 1643 N N . GLU A 1 204 ? -25.668 1.187 37.779 1.00 92.88 204 GLU A N 1
ATOM 1644 C CA . GLU A 1 204 ? -26.926 0.702 38.356 1.00 92.88 204 GLU A CA 1
ATOM 1645 C C . GLU A 1 204 ? -26.707 -0.058 39.668 1.00 92.88 204 GLU A C 1
ATOM 1647 O O . GLU A 1 204 ? -27.437 0.186 40.631 1.00 92.88 204 GLU A O 1
ATOM 1652 N N . LEU A 1 205 ? -25.672 -0.901 39.746 1.00 92.31 205 LEU A N 1
ATOM 1653 C CA . LEU A 1 205 ? -25.283 -1.587 40.981 1.00 92.31 205 LEU A CA 1
ATOM 1654 C C . LEU A 1 205 ? -24.895 -0.590 42.079 1.00 92.31 205 LEU A C 1
ATOM 1656 O O . LEU A 1 205 ? -25.427 -0.661 43.185 1.00 92.31 205 LEU A O 1
ATOM 1660 N N . LEU A 1 206 ? -24.058 0.402 41.758 1.00 91.50 206 LEU A N 1
ATOM 1661 C CA . LEU A 1 206 ? -23.666 1.452 42.706 1.00 91.50 206 LEU A CA 1
ATOM 1662 C C . LEU A 1 206 ? -24.871 2.272 43.194 1.00 91.50 206 LEU A C 1
ATOM 1664 O O . LEU A 1 206 ? -24.965 2.618 44.374 1.00 91.50 206 LEU A O 1
ATOM 1668 N N . LYS A 1 207 ? -25.835 2.561 42.309 1.00 90.88 207 LYS A N 1
ATOM 1669 C CA . LYS A 1 207 ? -27.092 3.217 42.695 1.00 90.88 207 LYS A CA 1
ATOM 1670 C C . LYS A 1 207 ? -27.909 2.343 43.646 1.00 90.88 207 LYS A C 1
ATOM 1672 O O . LYS A 1 207 ? -28.383 2.862 44.656 1.00 90.88 207 LYS A O 1
ATOM 1677 N N . GLN A 1 208 ? -28.048 1.045 43.377 1.00 90.75 208 GLN A N 1
ATOM 1678 C CA . GLN A 1 208 ? -28.770 0.126 44.265 1.00 90.75 208 GLN A CA 1
ATOM 1679 C C . GLN A 1 208 ? -28.103 0.010 45.643 1.00 90.75 208 GLN A C 1
ATOM 1681 O O . GLN A 1 208 ? -28.795 0.097 46.658 1.00 90.75 208 GLN A O 1
ATOM 1686 N N . GLU A 1 209 ? -26.774 -0.099 45.701 1.00 90.62 209 GLU A N 1
ATOM 1687 C CA . GLU A 1 209 ? -26.024 -0.093 46.963 1.00 90.62 209 GLU A CA 1
ATOM 1688 C C . GLU A 1 209 ? -26.238 1.209 47.744 1.00 90.62 209 GLU A C 1
ATOM 1690 O O . GLU A 1 209 ? -26.512 1.171 48.944 1.00 90.62 209 GLU A O 1
ATOM 1695 N N . SER A 1 210 ? -26.202 2.366 47.074 1.00 89.44 210 SER A N 1
ATOM 1696 C CA . SER A 1 210 ? -26.448 3.659 47.728 1.00 89.44 210 SER A CA 1
ATOM 1697 C C . SER A 1 210 ? -27.861 3.766 48.326 1.00 89.44 210 SER A C 1
ATOM 1699 O O . SER A 1 210 ? -28.033 4.267 49.444 1.00 89.44 210 SER A O 1
ATOM 1701 N N . VAL A 1 211 ? -28.877 3.242 47.628 1.00 90.62 211 VAL A N 1
ATOM 1702 C CA . VAL A 1 211 ? -30.270 3.214 48.099 1.00 90.62 211 VAL A CA 1
ATOM 1703 C C . VAL A 1 211 ? -30.414 2.271 49.293 1.00 90.62 211 VAL A C 1
ATOM 1705 O O . VAL A 1 211 ? -31.012 2.657 50.298 1.00 90.62 211 VAL A O 1
ATOM 1708 N N . ASN A 1 212 ? -29.821 1.077 49.229 1.00 90.38 212 ASN A N 1
ATOM 1709 C CA . ASN A 1 212 ? -29.842 0.109 50.328 1.00 90.38 212 ASN A CA 1
ATOM 1710 C C . ASN A 1 212 ? -29.149 0.655 51.583 1.00 90.38 212 ASN A C 1
ATOM 1712 O O . ASN A 1 212 ? -29.694 0.549 52.681 1.00 90.38 212 ASN A O 1
ATOM 1716 N N . ASN A 1 213 ? -27.998 1.312 51.425 1.00 90.56 213 ASN A N 1
ATOM 1717 C CA . ASN A 1 213 ? -27.290 1.960 52.529 1.00 90.56 213 ASN A CA 1
ATOM 1718 C C . ASN A 1 213 ? -28.132 3.076 53.166 1.00 90.56 213 ASN A C 1
ATOM 1720 O O . ASN A 1 213 ? -28.213 3.167 54.390 1.00 90.56 213 ASN A O 1
ATOM 1724 N N . THR A 1 214 ? -28.831 3.872 52.352 1.00 88.25 214 THR A N 1
ATOM 1725 C CA . THR A 1 214 ? -29.741 4.923 52.839 1.00 88.25 214 THR A CA 1
ATOM 1726 C C . THR A 1 214 ? -30.941 4.336 53.590 1.00 88.25 214 THR A C 1
ATOM 1728 O O . THR A 1 214 ? -31.350 4.864 54.624 1.00 88.25 214 THR A O 1
ATOM 1731 N N . LEU A 1 215 ? -31.511 3.232 53.0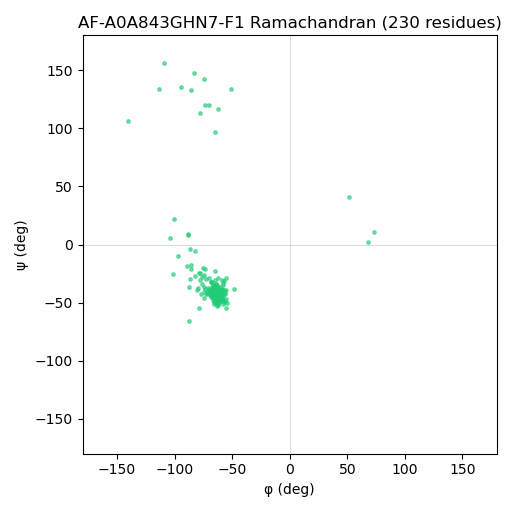99 1.00 88.81 215 LEU A N 1
ATOM 1732 C CA . LEU A 1 215 ? -32.628 2.550 53.753 1.00 88.81 215 LEU A CA 1
ATOM 1733 C C . LEU A 1 215 ? -32.211 1.959 55.106 1.00 88.81 215 LEU A C 1
ATOM 1735 O O . LEU A 1 215 ? -32.940 2.097 56.087 1.00 88.81 215 LEU A O 1
ATOM 1739 N N . ASN A 1 216 ? -31.032 1.340 55.165 1.00 89.56 216 ASN A N 1
ATOM 1740 C CA . ASN A 1 216 ? -30.478 0.787 56.398 1.00 89.56 216 ASN A CA 1
ATOM 1741 C C . ASN A 1 216 ? -30.185 1.886 57.429 1.00 89.56 216 ASN A C 1
ATOM 1743 O O . ASN A 1 216 ? -30.513 1.710 58.599 1.00 89.56 216 ASN A O 1
ATOM 1747 N N . ALA A 1 217 ? -29.660 3.039 57.000 1.00 86.56 217 ALA A N 1
ATOM 1748 C CA . ALA A 1 217 ? -29.456 4.191 57.879 1.00 86.56 217 ALA A CA 1
ATOM 1749 C C . ALA A 1 217 ? -30.778 4.707 58.478 1.00 86.56 217 ALA A C 1
ATOM 1751 O O . ALA A 1 217 ? -30.863 4.923 59.683 1.00 86.56 217 ALA A O 1
ATOM 1752 N N . LYS A 1 218 ? -31.839 4.821 57.664 1.00 89.25 218 LYS A N 1
ATOM 1753 C CA . LYS A 1 218 ? -33.175 5.221 58.144 1.00 89.25 218 LYS A CA 1
ATOM 1754 C C . LYS A 1 218 ? -33.797 4.208 59.105 1.00 89.25 218 LYS A C 1
ATOM 1756 O O . LYS A 1 218 ? -34.476 4.600 60.049 1.00 89.25 218 LYS A O 1
ATOM 1761 N N . LYS A 1 219 ? -33.597 2.906 58.869 1.00 87.81 219 LYS A N 1
ATOM 1762 C CA . LYS A 1 219 ? -34.041 1.863 59.809 1.00 87.81 219 LYS A CA 1
ATOM 1763 C C . LYS A 1 219 ? -33.336 2.004 61.154 1.00 87.81 219 LYS A C 1
ATOM 1765 O O . LYS A 1 219 ? -34.013 2.051 62.169 1.00 87.81 219 LYS A O 1
ATOM 1770 N N . LEU A 1 220 ? -32.014 2.173 61.140 1.00 85.25 220 LEU A N 1
ATOM 1771 C CA . LEU A 1 220 ? -31.225 2.373 62.354 1.00 85.25 220 LEU A CA 1
ATOM 1772 C C . LEU A 1 220 ? -31.687 3.609 63.143 1.00 85.25 220 LEU A C 1
ATOM 1774 O O . LEU A 1 220 ? -31.824 3.548 64.358 1.00 85.25 220 LEU A O 1
ATOM 1778 N N . GLU A 1 221 ? -31.970 4.719 62.458 1.00 85.81 221 GLU A N 1
ATOM 1779 C CA . GLU A 1 221 ? -32.495 5.939 63.084 1.00 85.81 221 GLU A CA 1
ATOM 1780 C C . GLU A 1 221 ? -33.858 5.703 63.757 1.00 85.81 221 GLU A C 1
ATOM 1782 O O . GLU A 1 221 ? -34.081 6.135 64.890 1.00 85.81 221 GLU A O 1
ATOM 1787 N N . ASN A 1 222 ? -34.758 4.965 63.102 1.00 88.00 222 ASN A N 1
ATOM 1788 C CA . ASN A 1 222 ? -36.039 4.579 63.695 1.00 88.00 222 ASN A CA 1
ATOM 1789 C C . ASN A 1 222 ? -35.867 3.658 64.910 1.00 88.00 222 ASN A C 1
ATOM 1791 O O . ASN A 1 222 ? -36.540 3.863 65.920 1.00 88.00 222 ASN A O 1
ATOM 1795 N N . ASP A 1 223 ? -34.965 2.678 64.835 1.00 89.00 223 ASP A N 1
ATOM 1796 C CA . ASP A 1 223 ? -34.692 1.746 65.933 1.00 89.00 223 ASP A CA 1
ATOM 1797 C C . ASP A 1 223 ? -34.117 2.482 67.157 1.00 89.00 223 ASP A C 1
ATOM 1799 O O . ASP A 1 223 ? -34.533 2.232 68.292 1.00 89.00 223 ASP A O 1
ATOM 1803 N N . ILE A 1 224 ? -33.231 3.462 66.936 1.00 86.06 224 ILE A N 1
ATOM 1804 C CA . ILE A 1 224 ? -32.704 4.347 67.988 1.00 86.06 224 ILE A CA 1
ATOM 1805 C C . ILE A 1 224 ? -33.832 5.179 68.610 1.00 86.06 224 ILE A C 1
ATOM 1807 O O . ILE A 1 224 ? -33.967 5.219 69.833 1.00 86.06 224 ILE A O 1
ATOM 1811 N N . ASN A 1 225 ? -34.674 5.812 67.790 1.00 85.94 225 ASN A N 1
ATOM 1812 C CA . ASN A 1 225 ? -35.777 6.645 68.274 1.00 85.94 225 ASN A CA 1
ATOM 1813 C C . ASN A 1 225 ? -36.818 5.848 69.072 1.00 85.94 225 ASN A C 1
ATOM 1815 O O . ASN A 1 225 ? -37.357 6.355 70.057 1.00 85.94 225 ASN A O 1
ATOM 1819 N N . ASN A 1 226 ? -37.096 4.605 68.673 1.00 84.12 226 ASN A N 1
ATOM 1820 C CA . ASN A 1 226 ? -37.975 3.710 69.423 1.00 84.12 226 ASN A CA 1
ATOM 1821 C C . ASN A 1 226 ? -37.342 3.301 70.759 1.00 84.12 226 ASN A C 1
ATOM 1823 O O . ASN A 1 226 ? -38.004 3.394 71.788 1.00 84.12 226 ASN A O 1
ATOM 1827 N N . SER A 1 227 ? -36.049 2.963 70.765 1.00 81.62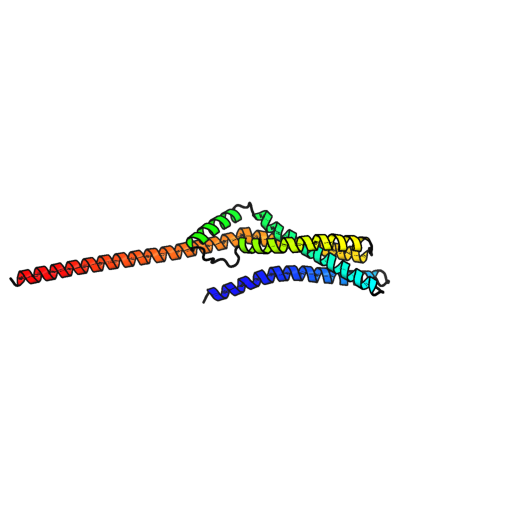 227 SER A N 1
ATOM 1828 C CA . SER A 1 227 ? -35.320 2.620 71.996 1.00 81.62 227 SER A CA 1
ATOM 1829 C C . SER A 1 227 ? -35.299 3.780 73.004 1.00 81.62 227 SER A C 1
ATOM 1831 O O . SER A 1 227 ? -35.434 3.565 74.203 1.00 81.62 227 SER A O 1
ATOM 1833 N N . ILE A 1 228 ? -35.189 5.031 72.539 1.00 78.88 228 ILE A N 1
ATOM 1834 C CA . ILE A 1 228 ? -35.242 6.226 73.404 1.00 78.88 228 ILE A CA 1
ATOM 1835 C C . ILE A 1 228 ? -36.639 6.435 74.015 1.00 78.88 228 ILE A C 1
ATOM 1837 O O . ILE A 1 228 ? -36.749 6.934 75.136 1.00 78.88 228 ILE A O 1
ATOM 1841 N N . LYS A 1 229 ? -37.713 6.065 73.304 1.00 74.50 229 LYS A N 1
ATOM 1842 C CA . LYS A 1 229 ? -39.089 6.162 73.818 1.00 74.50 229 LYS A CA 1
ATOM 1843 C C . LYS A 1 229 ? -39.415 5.118 74.880 1.00 74.50 229 LYS A C 1
ATOM 1845 O O . LYS A 1 229 ? -40.249 5.401 75.720 1.00 74.50 229 LYS A O 1
ATOM 1850 N N . GLU A 1 230 ? -38.796 3.940 74.844 1.00 72.12 230 GLU A N 1
ATOM 1851 C CA . GLU A 1 230 ? -39.014 2.901 75.865 1.00 72.12 230 GLU A CA 1
ATOM 1852 C C . GLU A 1 230 ? -38.307 3.205 77.196 1.00 72.12 230 GLU A C 1
ATOM 1854 O O . GLU A 1 230 ? -38.670 2.648 78.229 1.00 72.12 230 GLU A O 1
ATOM 1859 N N . VAL A 1 231 ? -37.296 4.078 77.180 1.00 73.25 231 VAL A N 1
ATOM 1860 C CA . VAL A 1 231 ? -36.499 4.446 78.364 1.00 73.25 231 VAL A CA 1
ATOM 1861 C C . VAL A 1 231 ? -37.086 5.642 79.134 1.00 73.25 231 VAL A C 1
ATOM 1863 O O . VAL A 1 231 ? -36.745 5.823 80.303 1.00 73.25 231 VAL A O 1
ATOM 1866 N N . ASN A 1 232 ? -37.956 6.444 78.511 1.00 60.12 232 ASN A N 1
ATOM 1867 C CA . ASN A 1 232 ? -38.629 7.597 79.133 1.00 60.12 232 ASN A CA 1
ATOM 1868 C C . ASN A 1 232 ? -40.071 7.268 79.521 1.00 60.12 232 ASN A C 1
ATOM 1870 O O . ASN A 1 232 ? -40.505 7.757 80.587 1.00 60.12 232 ASN A O 1
#

Foldseek 3Di:
DVVVVVLVVLVVVVCVVVVLLVVLLVVLLVLLVVLQVVVCVVPVHRPDDPDPVSVVLSVLLSNLLSLLLSVLLVVLLVVLCVVCVPPPQLVLLVVLLVVLCVLVVNDDPDSDDPVVVVVVVVVVVVVSVVSNVVSVCSNVVSCVVVDDPSSVVSSVVSNVVSNVNSNVSSVVSNCCSRPVSSVVSVVSVVVSVVVVVVVVVVVVVVVVVVVVVVVVVVVVVVVVVVVVVVVD

Nearest PDB structures (foldseek):
  3zx6-assembly1_B  TM=2.560E-01  e=2.941E+00  Archaeoglobus fulgidus DSM 4304
  3ja6-assembly1_I  TM=2.181E-01  e=1.337E+00  Escherichia coli
  5c21-assembly1_B  TM=2.106E-01  e=2.188E+00  Escherichia coli
  3ja6-assembly1_H  TM=2.258E-01  e=3.409E+00  Escherichia coli